Protein AF-A0A1Y1W4Q5-F1 (afdb_monomer_lite)

Radius of gyration: 22.11 Å; chains: 1; bounding box: 51×49×63 Å

Secondary structure (DSSP, 8-state):
---EEEEETTEEEEES---B-TTT-HHHHHHHHHTT--EEE----EEEEETTEEEEEEEEEEETTEEEEEES-GGGHHHHHHHHHHHHHHHH-GGGGSTTSGGGSSBHHHHHHHTT--HHHIIIIIHHHHHHHHTSBHHHHHHSBHHHHHHHHHHHTSS---EEETTHHHHHHHHHHTT-S---TT--EEEEEEETTEEEEEETTEEEEES-----S-HHHHHHHTTTSHHHHHHTT-------------STTS-SSGGG--SEEEEE-TT-SBEEEEE-HHHHTT-TT--EETTTTEE-

Sequence (300 aa):
MDAGSLTVGSVRVDVPFRVFNPDYYPYLYAMYQHLGIGFAAADYSLAFTRNGSALWSYTNLGVRDFQVPIPDSLGSSAEWAQLLYLCARTLKQPEMLYAGSDLDKIGIGAYLEREGYSQRFVELEFVPFLASLFTCSLSAAAAYPANTVLHFTARAVFGARLRKAQHGVQEVCERLTQTVSHVRCNACVESVLAKGDRVEVHVDGKAEEFDCAVIATPADTAARLLGGSGVGEALRAVQYEDAVVVTHGDDSVMPRERASWRGVNIGTVQGQAQAMASHWINYVERTRSIRWCPWTSRWC

Organism: NCBI:txid61395

Foldseek 3Di:
DDWDWDCAPNDIAIVVHDKDFCQVCVVVVVLCVVLVFDKDFWWPWEFFAEQQATPWTWGFDDDPLFTDTHTPDPNCVQLVVVLVVLLVVLVVCVVCLDPPHCLQVAFLLVVCVVVPHDPCSLQRPQLLVQLAVVVHFSVVSRRHRNSVVSVCSNRPPHRGSMIAGPRHCVSVVVSVCPPPPDDDPPKDFQAWDDDPQWIWTQIPNDTDIDNDDDDPDQLQVVLRRHDPDPSSVVSVVDDDDDHDGDDDPDCPPHRPPPVRDGQWYWYDYPPDRGIDIDGPVCRRVVVPQFDCDPVPNGTD

pLDDT: mean 84.66, std 13.25, range [31.8, 97.5]

InterPro domains:
  IPR002937 Amine oxidase [PF01593] (87-254)
  IPR036188 FAD/NAD(P)-binding domain superfamily [G3DSA:3.50.50.60] (160-227)
  IPR036188 FAD/NAD(P)-binding domain superfamily [SSF51905] (4-257)
  IPR050464 Zeta Carotene Desaturase and Related Oxidoreductases [PTHR42923] (6-267)

Structure (mmCIF, N/CA/C/O backbone):
data_AF-A0A1Y1W4Q5-F1
#
_entry.id   AF-A0A1Y1W4Q5-F1
#
loop_
_atom_site.group_PDB
_atom_site.id
_atom_site.type_symbol
_atom_site.label_atom_id
_atom_site.label_alt_id
_atom_site.la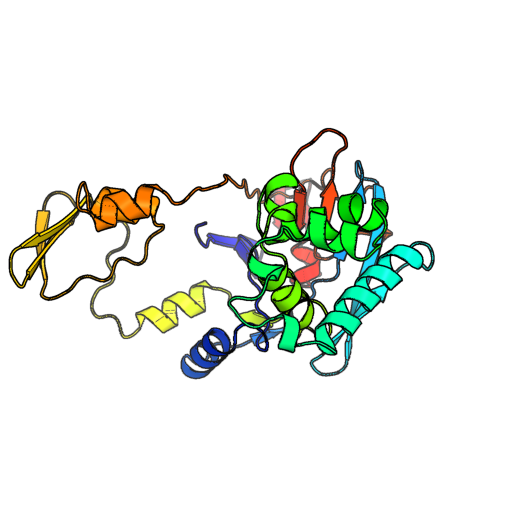bel_comp_id
_atom_site.label_asym_id
_atom_site.label_entity_id
_atom_site.label_seq_id
_atom_site.pdbx_PDB_ins_code
_atom_site.Cartn_x
_atom_site.Cartn_y
_atom_site.Cartn_z
_atom_site.occupancy
_atom_site.B_iso_or_equiv
_atom_site.auth_seq_id
_atom_site.auth_comp_id
_atom_site.auth_asym_id
_atom_site.auth_atom_id
_atom_site.pdbx_PDB_model_num
ATOM 1 N N . MET A 1 1 ? -4.036 7.580 5.376 1.00 49.78 1 MET A N 1
ATOM 2 C CA . MET A 1 1 ? -4.379 8.197 4.079 1.00 49.78 1 MET A CA 1
ATOM 3 C C . MET A 1 1 ? -5.870 8.044 3.880 1.00 49.78 1 MET A C 1
ATOM 5 O O . MET A 1 1 ? -6.333 6.913 3.736 1.00 49.78 1 MET A O 1
ATOM 9 N N . ASP A 1 2 ? -6.598 9.151 3.931 1.00 56.19 2 ASP A N 1
ATOM 10 C CA . ASP A 1 2 ? -8.055 9.131 3.846 1.00 56.19 2 ASP A CA 1
ATOM 11 C C . ASP A 1 2 ? -8.498 8.708 2.446 1.00 56.19 2 ASP A C 1
ATOM 13 O O . ASP A 1 2 ? -7.886 9.072 1.440 1.00 56.19 2 ASP A O 1
ATOM 17 N N . ALA A 1 3 ? -9.528 7.866 2.378 1.00 62.59 3 ALA A N 1
ATOM 18 C CA . ALA A 1 3 ? -10.120 7.466 1.112 1.00 62.59 3 ALA A CA 1
ATOM 19 C C . ALA A 1 3 ? -11.028 8.599 0.624 1.00 62.59 3 ALA A C 1
ATOM 21 O O . ALA A 1 3 ? -12.109 8.819 1.168 1.00 62.59 3 ALA A O 1
ATOM 22 N N . GLY A 1 4 ? -10.569 9.334 -0.385 1.00 71.75 4 GLY A N 1
ATOM 23 C CA . GLY A 1 4 ? -11.378 10.301 -1.109 1.00 71.75 4 GLY A CA 1
ATOM 24 C C . GLY A 1 4 ? -11.961 9.692 -2.378 1.00 71.75 4 GLY A C 1
ATOM 25 O O . GLY A 1 4 ? -11.554 8.627 -2.841 1.00 71.75 4 GLY A O 1
ATOM 26 N N . SER A 1 5 ? -12.895 10.409 -2.990 1.00 78.56 5 SER A N 1
ATOM 27 C CA . SER A 1 5 ? -13.322 10.121 -4.354 1.00 78.56 5 SER A CA 1
ATOM 28 C C . SER A 1 5 ? -13.605 11.419 -5.086 1.00 78.56 5 SER A C 1
ATOM 30 O O . SER A 1 5 ? -14.172 12.341 -4.499 1.00 78.56 5 SER A O 1
ATOM 32 N N . LEU A 1 6 ? -13.270 11.470 -6.366 1.00 77.88 6 LEU A N 1
ATOM 33 C CA . LEU A 1 6 ? -13.575 12.589 -7.245 1.00 77.88 6 LEU A CA 1
ATOM 34 C C . LEU A 1 6 ? -14.584 12.148 -8.298 1.00 77.88 6 LEU A C 1
ATOM 36 O O . LEU A 1 6 ? -14.550 11.014 -8.769 1.00 77.88 6 LEU A O 1
ATOM 40 N N . THR A 1 7 ? -15.475 13.056 -8.681 1.00 77.19 7 THR A N 1
ATOM 41 C CA . THR A 1 7 ? -16.365 12.847 -9.828 1.00 77.19 7 THR A CA 1
ATOM 42 C C . THR A 1 7 ? -15.814 13.632 -11.009 1.00 77.19 7 THR A C 1
ATOM 44 O O . THR A 1 7 ? -15.709 14.856 -10.943 1.00 77.19 7 THR A O 1
ATOM 47 N N . VAL A 1 8 ? -15.441 12.931 -12.079 1.00 69.19 8 VAL A N 1
ATOM 48 C CA . VAL A 1 8 ? -14.948 13.515 -13.329 1.00 69.19 8 VAL A CA 1
ATOM 49 C C . VAL A 1 8 ? -15.916 13.133 -14.447 1.00 69.19 8 VAL A C 1
ATOM 51 O O . VAL A 1 8 ? -16.004 11.973 -14.851 1.00 69.19 8 VAL A O 1
ATOM 54 N N . GLY A 1 9 ? -16.692 14.110 -14.923 1.00 73.25 9 GLY A N 1
ATOM 55 C CA . GLY A 1 9 ? -17.821 13.848 -15.817 1.00 73.25 9 GLY A CA 1
ATOM 56 C C . GLY A 1 9 ? -18.878 12.987 -15.119 1.00 73.25 9 GLY A C 1
ATOM 57 O O . GLY A 1 9 ? -19.369 13.350 -14.054 1.00 73.25 9 GLY A O 1
ATOM 58 N N . SER A 1 10 ? -19.210 11.834 -15.702 1.00 70.88 10 SER A N 1
ATOM 59 C CA . SER A 1 10 ? -20.121 10.842 -15.111 1.00 70.88 10 SER A CA 1
ATOM 60 C C . SER A 1 10 ? -19.406 9.721 -14.347 1.00 70.88 10 SER A C 1
ATOM 62 O O . SER A 1 10 ? -20.055 8.762 -13.935 1.00 70.88 10 SER A O 1
ATOM 64 N N . VAL A 1 11 ? -18.076 9.784 -14.216 1.00 71.31 11 VAL A N 1
ATOM 65 C CA . VAL A 1 11 ? -17.270 8.711 -13.623 1.00 71.31 11 VAL A CA 1
ATOM 66 C C . VAL A 1 11 ? -16.765 9.138 -12.260 1.00 71.31 11 VAL A C 1
ATOM 68 O O . VAL A 1 11 ? -16.166 10.201 -12.102 1.00 71.31 11 VAL A O 1
ATOM 71 N N . ARG A 1 12 ? -16.996 8.281 -11.270 1.00 77.50 12 ARG A N 1
ATOM 72 C CA . ARG A 1 12 ? -16.441 8.434 -9.934 1.00 77.50 12 ARG A CA 1
ATOM 73 C C . ARG A 1 12 ? -15.148 7.641 -9.824 1.00 77.50 12 ARG A C 1
ATOM 75 O O . ARG A 1 12 ? -15.110 6.477 -10.206 1.00 77.50 12 ARG A O 1
ATOM 82 N N . VAL A 1 13 ? -14.110 8.277 -9.301 1.00 79.19 13 VAL A N 1
ATOM 83 C CA . VAL A 1 13 ? -12.767 7.712 -9.178 1.00 79.19 13 VAL A CA 1
ATOM 84 C C . VAL A 1 13 ? -12.318 7.818 -7.729 1.00 79.19 13 VAL A C 1
ATOM 86 O O . VAL A 1 13 ? -12.385 8.899 -7.145 1.00 79.19 13 VAL A O 1
ATOM 89 N N . ASP A 1 14 ? -11.842 6.714 -7.160 1.00 85.19 14 ASP A N 1
ATOM 90 C CA . ASP A 1 14 ? -11.215 6.715 -5.838 1.00 85.19 14 ASP A CA 1
ATOM 91 C C . ASP A 1 14 ? -9.858 7.427 -5.886 1.00 85.19 14 ASP A C 1
ATOM 93 O O . ASP A 1 14 ? -9.062 7.219 -6.805 1.00 85.19 14 ASP A O 1
ATOM 97 N N . VAL A 1 15 ? -9.587 8.260 -4.882 1.00 82.62 15 VAL A N 1
ATOM 98 C CA . VAL A 1 15 ? -8.321 8.983 -4.737 1.00 82.62 15 VAL A CA 1
ATOM 99 C C . VAL A 1 15 ? -7.740 8.721 -3.341 1.00 82.62 15 VAL A C 1
ATOM 101 O O . VAL A 1 15 ? -8.356 9.106 -2.346 1.00 82.62 15 VAL A O 1
ATOM 104 N N . PRO A 1 16 ? -6.562 8.077 -3.248 1.00 80.94 16 PRO A N 1
ATOM 105 C CA . PRO A 1 16 ? -5.836 7.454 -4.358 1.00 80.94 16 PRO A CA 1
ATOM 106 C C . PRO A 1 16 ? -6.632 6.290 -4.965 1.00 80.94 16 PRO A C 1
ATOM 108 O O . PRO A 1 16 ? -7.488 5.695 -4.307 1.00 80.94 16 PRO A O 1
ATOM 111 N N . PHE A 1 17 ? -6.294 5.934 -6.202 1.00 81.25 17 PHE A N 1
ATOM 112 C CA . PHE A 1 17 ? -6.851 4.755 -6.850 1.00 81.25 17 PHE A CA 1
ATOM 113 C C . PHE A 1 17 ? -6.555 3.490 -6.029 1.00 81.25 17 PHE A C 1
ATOM 115 O O . PHE A 1 17 ? -5.449 3.327 -5.508 1.00 81.25 17 PHE A O 1
ATOM 122 N N . ARG A 1 18 ? -7.543 2.596 -5.894 1.00 86.06 18 ARG A N 1
ATOM 123 C CA . ARG A 1 18 ? -7.438 1.387 -5.065 1.00 86.06 18 ARG A CA 1
ATOM 124 C C . ARG A 1 18 ? -7.607 0.128 -5.903 1.00 86.06 18 ARG A C 1
ATOM 126 O O . ARG A 1 18 ? -8.638 -0.083 -6.539 1.00 86.06 18 ARG A O 1
ATOM 133 N N . VAL A 1 19 ? -6.606 -0.741 -5.831 1.00 87.62 19 VAL A N 1
ATOM 134 C CA . VAL A 1 19 ? -6.652 -2.101 -6.373 1.00 87.62 19 VAL A CA 1
ATOM 135 C C . VAL A 1 19 ? -6.215 -3.099 -5.326 1.00 87.62 19 VAL A C 1
ATOM 137 O O . VAL A 1 19 ? -5.513 -2.763 -4.375 1.00 87.62 19 VAL A O 1
ATOM 140 N N . PHE A 1 20 ? -6.607 -4.346 -5.528 1.00 88.62 20 PHE A N 1
ATOM 141 C CA . PHE A 1 20 ? -6.160 -5.462 -4.721 1.00 88.62 20 PHE A CA 1
ATOM 142 C C . PHE A 1 20 ? -5.951 -6.697 -5.599 1.00 88.62 20 PHE A C 1
ATOM 144 O O . PHE A 1 20 ? -6.583 -6.853 -6.646 1.00 88.62 20 PHE A O 1
ATOM 151 N N . ASN A 1 21 ? -5.063 -7.588 -5.164 1.00 88.62 21 ASN A N 1
ATOM 152 C CA . ASN A 1 21 ? -4.926 -8.920 -5.738 1.00 88.62 21 ASN A CA 1
ATOM 153 C C . ASN A 1 21 ? -5.670 -9.930 -4.840 1.00 88.62 21 ASN A C 1
ATOM 155 O O . ASN A 1 21 ? -5.256 -10.092 -3.689 1.00 88.62 21 ASN A O 1
ATOM 159 N N . PRO A 1 22 ? -6.723 -10.617 -5.326 1.00 88.69 22 PRO A N 1
ATOM 160 C CA . PRO A 1 22 ? -7.435 -11.649 -4.569 1.00 88.69 22 PRO A CA 1
ATOM 161 C C . PRO A 1 22 ? -6.528 -12.748 -4.002 1.00 88.69 22 PRO A C 1
ATOM 163 O O . PRO A 1 22 ? -6.765 -13.214 -2.891 1.00 88.69 22 PRO A O 1
ATOM 166 N N . ASP A 1 23 ? -5.467 -13.116 -4.726 1.00 83.81 23 ASP A N 1
ATOM 167 C CA . ASP A 1 23 ? -4.547 -14.185 -4.318 1.00 83.81 23 ASP A CA 1
ATOM 168 C C . ASP A 1 23 ? -3.613 -13.746 -3.175 1.00 83.81 23 ASP A C 1
ATOM 170 O O . ASP A 1 23 ? -3.118 -14.574 -2.411 1.00 83.81 23 ASP A O 1
ATOM 174 N N . TYR A 1 24 ? -3.383 -12.435 -3.041 1.00 84.00 24 TYR A N 1
ATOM 175 C CA . TYR A 1 24 ? -2.577 -11.856 -1.963 1.00 84.00 24 TYR A CA 1
ATOM 176 C C . TYR A 1 24 ? -3.428 -11.402 -0.768 1.00 84.00 24 TYR A C 1
ATOM 178 O O . TYR A 1 24 ? -2.985 -11.501 0.374 1.00 84.00 24 TYR A O 1
ATOM 186 N N . TYR A 1 25 ? -4.668 -10.960 -1.010 1.00 89.25 25 TYR A N 1
ATOM 187 C CA . TYR A 1 25 ? -5.619 -10.518 0.015 1.00 89.25 25 TYR A CA 1
ATOM 188 C C . TYR A 1 25 ? -6.877 -11.408 0.058 1.00 89.25 25 TYR A C 1
ATOM 190 O O . TYR A 1 25 ? -7.985 -10.922 -0.201 1.00 89.25 25 TYR A O 1
ATOM 198 N N . PRO A 1 26 ? -6.753 -12.699 0.424 1.00 90.88 26 PRO A N 1
ATOM 199 C CA . PRO A 1 26 ? -7.870 -13.642 0.370 1.00 90.88 26 PRO A CA 1
ATOM 200 C C . PRO A 1 26 ? -9.013 -13.260 1.320 1.00 90.88 26 PRO A C 1
ATOM 202 O O . PRO A 1 26 ? -10.179 -13.404 0.965 1.00 90.88 26 PRO A O 1
ATOM 205 N N . TYR A 1 27 ? -8.702 -12.713 2.500 1.00 95.12 27 TYR A N 1
ATOM 206 C CA . TYR A 1 27 ? -9.720 -12.286 3.467 1.00 95.12 27 TYR A CA 1
ATOM 207 C C . TYR A 1 27 ? -10.473 -11.031 3.021 1.00 95.12 27 TYR A C 1
ATOM 209 O O . TYR A 1 27 ? -11.686 -10.956 3.198 1.00 95.12 27 TYR A O 1
ATOM 217 N N . LEU A 1 28 ? -9.783 -10.072 2.391 1.00 94.31 28 LEU A N 1
ATOM 218 C CA . LEU A 1 28 ? -10.432 -8.902 1.793 1.00 94.31 28 LEU A CA 1
ATOM 219 C C . LEU A 1 28 ? -11.375 -9.337 0.669 1.00 94.31 28 LEU A C 1
ATOM 221 O O . LEU A 1 28 ? -12.515 -8.886 0.605 1.00 94.31 28 LEU A O 1
ATOM 225 N N . TYR A 1 29 ? -10.907 -10.247 -0.189 1.00 93.94 29 TYR A N 1
ATOM 226 C CA . TYR A 1 29 ? -11.704 -10.785 -1.283 1.00 93.94 29 TYR A CA 1
ATOM 227 C C . TYR A 1 29 ? -12.947 -11.525 -0.773 1.00 93.94 29 TYR A C 1
ATOM 229 O O . TYR A 1 29 ? -14.052 -11.229 -1.223 1.00 93.94 29 TYR A O 1
ATOM 237 N N . ALA A 1 30 ? -12.792 -12.409 0.217 1.00 96.31 30 ALA A N 1
ATOM 238 C CA . ALA A 1 30 ? -13.905 -13.124 0.837 1.00 96.31 30 ALA A CA 1
ATOM 239 C C . ALA A 1 30 ? -14.910 -12.170 1.506 1.00 96.31 30 ALA A C 1
ATOM 241 O O . ALA A 1 30 ? -16.118 -12.331 1.336 1.00 96.31 30 ALA A O 1
ATOM 242 N N . MET A 1 31 ? -14.428 -11.141 2.213 1.00 96.00 31 MET A N 1
ATOM 243 C CA . MET A 1 31 ? -15.282 -10.105 2.801 1.00 96.00 31 MET A CA 1
ATOM 244 C C . MET A 1 31 ? -16.075 -9.363 1.719 1.00 96.00 31 MET A C 1
ATOM 246 O O . MET A 1 31 ? -17.285 -9.202 1.841 1.00 96.00 31 MET A O 1
ATOM 250 N N . TYR A 1 32 ? -15.427 -8.954 0.629 1.00 96.25 32 TYR A N 1
ATOM 251 C CA . TYR A 1 32 ? -16.104 -8.286 -0.481 1.00 96.25 32 TYR A CA 1
ATOM 252 C C . TYR A 1 32 ? -17.143 -9.187 -1.163 1.00 96.25 32 TYR A C 1
ATOM 254 O O . TYR A 1 32 ? -18.233 -8.714 -1.482 1.00 96.25 32 TYR A O 1
ATOM 262 N N . GLN A 1 33 ? -16.854 -10.482 -1.331 1.00 96.38 33 GLN A N 1
ATOM 263 C CA . GLN A 1 33 ? -17.828 -11.452 -1.837 1.00 96.38 33 GLN A CA 1
ATOM 264 C C . GLN A 1 33 ? -19.034 -11.590 -0.901 1.00 96.38 33 GLN A C 1
ATOM 266 O O . GLN A 1 33 ? -20.169 -11.577 -1.370 1.00 96.38 33 GLN A O 1
ATOM 271 N N . HIS A 1 34 ? -18.799 -11.671 0.412 1.00 96.06 34 HIS A N 1
ATOM 272 C CA . HIS A 1 34 ? -19.862 -11.756 1.415 1.00 96.06 34 HIS A CA 1
ATOM 273 C C . HIS A 1 34 ? -20.773 -10.519 1.405 1.00 96.06 34 HIS A C 1
ATOM 275 O O . HIS A 1 34 ? -21.991 -10.646 1.495 1.00 96.06 34 HIS A O 1
ATOM 281 N N . LEU A 1 35 ? -20.193 -9.330 1.226 1.00 95.50 35 LEU A N 1
ATOM 282 C CA . LEU A 1 35 ? -20.921 -8.061 1.131 1.00 95.50 35 LEU A CA 1
ATOM 283 C C . LEU A 1 35 ? -21.607 -7.842 -0.232 1.00 95.50 35 LEU A C 1
ATOM 285 O O . LEU A 1 35 ? -22.337 -6.861 -0.403 1.00 95.50 35 LEU A O 1
ATOM 289 N N . GLY A 1 36 ? -21.376 -8.724 -1.211 1.00 95.88 36 GLY A N 1
ATOM 290 C CA . GLY A 1 36 ? -21.909 -8.600 -2.567 1.00 95.88 36 GLY A CA 1
ATOM 291 C C . GLY A 1 36 ? -21.315 -7.428 -3.356 1.00 95.88 36 GLY A C 1
ATOM 292 O O . GLY A 1 36 ? -22.025 -6.812 -4.151 1.00 95.88 36 GLY A O 1
ATOM 293 N N . ILE A 1 37 ? -20.044 -7.094 -3.114 1.00 95.81 37 ILE A N 1
ATOM 294 C CA . ILE A 1 37 ? -19.309 -6.051 -3.841 1.00 95.81 37 ILE A CA 1
ATOM 295 C C . ILE A 1 37 ? -18.906 -6.580 -5.222 1.00 95.81 37 ILE A C 1
ATOM 297 O O . ILE A 1 37 ? -18.261 -7.623 -5.339 1.00 95.81 37 ILE A O 1
ATOM 301 N N . GLY A 1 38 ? -19.267 -5.845 -6.278 1.00 93.56 38 GLY A N 1
ATOM 302 C CA . GLY A 1 38 ? -18.849 -6.152 -7.648 1.00 93.56 38 GLY A CA 1
ATOM 303 C C . GLY A 1 38 ? -17.363 -5.861 -7.885 1.00 93.56 38 GLY A C 1
ATOM 304 O O . GLY A 1 38 ? -16.798 -4.937 -7.296 1.00 93.56 38 GLY A O 1
ATOM 305 N N . PHE A 1 39 ? -16.725 -6.614 -8.787 1.00 91.44 39 PHE A N 1
ATOM 306 C CA . PHE A 1 39 ? -15.309 -6.440 -9.132 1.00 91.44 39 PHE A CA 1
ATOM 307 C C . PHE A 1 39 ? -15.115 -6.078 -10.599 1.00 91.44 39 PHE A C 1
ATOM 309 O O . PHE A 1 39 ? -15.662 -6.730 -11.486 1.00 91.44 39 PHE A O 1
ATOM 316 N N . ALA A 1 40 ? -14.228 -5.120 -10.861 1.00 87.25 40 ALA A N 1
ATOM 317 C CA . ALA A 1 40 ? -13.722 -4.829 -12.197 1.00 87.25 40 ALA A CA 1
ATOM 318 C C . ALA A 1 40 ? -12.231 -5.181 -12.293 1.00 87.25 40 ALA A C 1
ATOM 320 O O . ALA A 1 40 ? -11.495 -5.074 -11.311 1.00 87.25 40 ALA A O 1
ATOM 321 N N . ALA A 1 41 ? -11.780 -5.617 -13.472 1.00 84.81 41 ALA A N 1
ATOM 322 C CA . ALA A 1 41 ? -10.350 -5.761 -13.741 1.00 84.81 41 ALA A CA 1
ATOM 323 C C . ALA A 1 41 ? -9.688 -4.374 -13.761 1.00 84.81 41 ALA A C 1
ATOM 325 O O . ALA A 1 41 ? -10.257 -3.430 -14.313 1.00 84.81 41 ALA A O 1
ATOM 326 N N . ALA A 1 42 ? -8.498 -4.257 -13.176 1.00 82.38 42 ALA A N 1
ATOM 327 C CA . ALA A 1 42 ? -7.724 -3.021 -13.174 1.00 82.38 42 ALA A CA 1
ATOM 328 C C . ALA A 1 42 ? -6.453 -3.189 -14.011 1.00 82.38 42 ALA A C 1
ATOM 330 O O . ALA A 1 42 ? -5.702 -4.139 -13.813 1.00 82.38 42 ALA A O 1
ATOM 331 N N . ASP A 1 43 ? -6.216 -2.283 -14.957 1.00 78.94 43 ASP A N 1
ATOM 332 C CA . ASP A 1 43 ? -5.047 -2.321 -15.836 1.00 78.94 43 ASP A CA 1
ATOM 333 C C . ASP A 1 43 ? -3.884 -1.535 -15.219 1.00 78.94 43 ASP A C 1
ATOM 335 O O . ASP A 1 43 ? -3.857 -0.306 -15.259 1.00 78.94 43 ASP A O 1
ATOM 339 N N . TYR A 1 44 ? -2.937 -2.262 -14.627 1.00 80.62 44 TYR A N 1
ATOM 340 C CA . TYR A 1 44 ? -1.745 -1.715 -13.968 1.00 80.62 44 TYR A CA 1
ATOM 341 C C . TYR A 1 44 ? -0.497 -1.842 -14.848 1.00 80.62 44 TYR A C 1
ATOM 343 O O . TYR A 1 44 ? 0.594 -2.156 -14.377 1.00 80.62 44 TYR A O 1
ATOM 351 N N . SER A 1 45 ? -0.661 -1.639 -16.157 1.00 86.94 45 SER A N 1
ATOM 352 C CA . SER A 1 45 ? 0.483 -1.457 -17.050 1.00 86.94 45 SER A CA 1
ATOM 353 C C . SER A 1 45 ? 1.408 -0.363 -16.497 1.00 86.94 45 SER A C 1
ATOM 355 O O . SER A 1 45 ? 0.924 0.653 -15.983 1.00 86.94 45 SER A O 1
ATOM 357 N N . LEU A 1 46 ? 2.723 -0.555 -16.609 1.00 88.44 46 LEU A N 1
ATOM 358 C CA . LEU A 1 46 ? 3.712 0.222 -15.861 1.00 88.44 46 LEU A CA 1
ATOM 359 C C . LEU A 1 46 ? 4.828 0.750 -16.762 1.00 88.44 46 LEU A C 1
ATOM 361 O O . LEU A 1 46 ? 5.302 0.052 -17.658 1.00 88.44 46 LEU A O 1
ATOM 365 N N . ALA A 1 47 ? 5.287 1.961 -16.466 1.00 89.75 47 ALA A N 1
ATOM 366 C CA . ALA A 1 47 ? 6.494 2.543 -17.031 1.00 89.75 47 ALA A CA 1
ATOM 367 C C . ALA A 1 47 ? 7.448 2.999 -15.924 1.00 89.75 47 ALA A C 1
ATOM 369 O O . ALA A 1 47 ? 7.017 3.618 -14.951 1.00 89.75 47 ALA A O 1
ATOM 370 N N . PHE A 1 48 ? 8.740 2.735 -16.105 1.00 88.62 48 PHE A N 1
ATOM 371 C CA . PHE A 1 48 ? 9.811 3.299 -15.291 1.00 88.62 48 PHE A CA 1
ATOM 372 C C . PHE A 1 48 ? 10.490 4.434 -16.037 1.00 88.62 48 PHE A C 1
ATOM 374 O O . PHE A 1 48 ? 10.813 4.321 -17.220 1.00 88.62 48 PHE A O 1
ATOM 381 N N . THR A 1 49 ? 10.749 5.524 -15.327 1.00 88.69 49 THR A N 1
ATOM 382 C CA . THR A 1 49 ? 11.430 6.703 -15.848 1.00 88.69 49 THR A CA 1
ATOM 383 C C . THR A 1 49 ? 12.565 7.139 -14.936 1.00 88.69 49 THR A C 1
ATOM 385 O O . THR A 1 49 ? 12.539 6.954 -13.717 1.00 88.69 49 THR A O 1
ATOM 388 N N . ARG A 1 50 ? 13.568 7.773 -15.538 1.00 88.31 50 ARG A N 1
ATOM 389 C CA . ARG A 1 50 ? 14.654 8.446 -14.830 1.00 88.31 50 ARG A CA 1
ATOM 390 C C . ARG A 1 50 ? 14.842 9.829 -15.423 1.00 88.31 50 ARG A C 1
ATOM 392 O O . ARG A 1 50 ? 15.014 9.966 -16.632 1.00 88.31 50 ARG A O 1
ATOM 399 N N . ASN A 1 51 ? 14.796 10.857 -14.579 1.00 89.00 51 ASN A N 1
ATOM 400 C CA . ASN A 1 51 ? 14.853 12.262 -14.998 1.00 89.00 51 ASN A CA 1
ATOM 401 C C . ASN A 1 51 ? 13.817 12.601 -16.097 1.00 89.00 51 ASN A C 1
ATOM 403 O O . ASN A 1 51 ? 14.083 13.399 -16.997 1.00 89.00 51 ASN A O 1
ATOM 407 N N . GLY A 1 52 ? 12.644 11.958 -16.038 1.00 86.62 52 GLY A N 1
ATOM 408 C CA . GLY A 1 52 ? 11.537 12.133 -16.981 1.00 86.62 52 GLY A CA 1
ATOM 409 C C . GLY A 1 52 ? 11.624 11.313 -18.273 1.00 86.62 52 GLY A C 1
ATOM 410 O O . GLY A 1 52 ? 10.634 11.258 -18.993 1.00 86.62 52 GLY A O 1
ATOM 411 N N . SER A 1 53 ? 12.745 10.654 -18.572 1.00 88.38 53 SER A N 1
ATOM 412 C CA . SER A 1 53 ? 12.862 9.780 -19.750 1.00 88.38 53 SER A CA 1
ATOM 413 C C . SER A 1 53 ? 12.555 8.329 -19.395 1.00 88.38 53 SER A C 1
ATOM 415 O O . SER A 1 53 ? 13.010 7.830 -18.362 1.00 88.38 53 SER A O 1
ATOM 417 N N . ALA A 1 54 ? 11.791 7.649 -20.247 1.00 87.12 54 ALA A N 1
ATOM 418 C CA . ALA A 1 54 ? 11.446 6.242 -20.085 1.00 87.12 54 ALA A CA 1
ATOM 419 C C . ALA A 1 54 ? 12.695 5.348 -20.134 1.00 87.12 54 ALA A C 1
ATOM 421 O O . ALA A 1 54 ? 13.449 5.359 -21.105 1.00 87.12 54 ALA A O 1
ATOM 422 N N . LEU A 1 55 ? 12.897 4.555 -19.080 1.00 85.44 55 LEU A N 1
ATOM 423 C CA . LEU A 1 55 ? 13.872 3.466 -19.056 1.00 85.44 55 LEU A CA 1
ATOM 424 C C . LEU A 1 55 ? 13.293 2.243 -19.768 1.00 85.44 55 LEU A C 1
ATOM 426 O O . LEU A 1 55 ? 13.928 1.678 -20.654 1.00 85.44 55 LEU A O 1
ATOM 430 N N . TRP A 1 56 ? 12.072 1.866 -19.392 1.00 84.38 56 TRP A N 1
ATOM 431 C CA . TRP A 1 56 ? 11.285 0.813 -20.024 1.00 84.38 56 TRP A CA 1
ATOM 432 C C . TRP A 1 56 ? 9.837 0.865 -19.559 1.00 84.38 56 TRP A C 1
ATOM 434 O O . TRP A 1 56 ? 9.490 1.529 -18.581 1.00 84.38 56 TRP A O 1
ATOM 444 N N . SER A 1 57 ? 8.986 0.137 -20.268 1.00 86.69 57 SER A N 1
ATOM 445 C CA . SER A 1 57 ? 7.584 -0.035 -19.923 1.00 86.69 57 SER A CA 1
ATOM 446 C C . SER A 1 57 ? 7.093 -1.415 -20.347 1.00 86.69 57 SER A C 1
ATOM 448 O O . SER A 1 57 ? 7.702 -2.075 -21.198 1.00 86.69 57 SER A O 1
ATOM 450 N N . TYR A 1 58 ? 5.992 -1.846 -19.741 1.00 84.75 58 TYR A N 1
ATOM 451 C CA . TYR A 1 58 ? 5.201 -2.963 -20.233 1.00 84.75 58 TYR A CA 1
ATOM 452 C C . TYR A 1 58 ? 3.723 -2.635 -20.257 1.00 84.75 58 TYR A C 1
ATOM 454 O O . TYR A 1 58 ? 3.208 -1.837 -19.467 1.00 84.75 58 TYR A O 1
ATOM 462 N N . THR A 1 59 ? 3.036 -3.353 -21.132 1.00 85.38 59 THR A N 1
ATOM 463 C CA . THR A 1 59 ? 1.587 -3.397 -21.200 1.00 85.38 59 THR A CA 1
ATOM 464 C C . THR A 1 59 ? 1.101 -4.746 -20.685 1.00 85.38 59 THR A C 1
ATOM 466 O O . THR A 1 59 ? 1.579 -5.794 -21.113 1.00 85.38 59 THR A O 1
ATOM 469 N N . ASN A 1 60 ? 0.138 -4.743 -19.768 1.00 82.50 60 ASN A N 1
ATOM 470 C CA . ASN A 1 60 ? -0.494 -5.965 -19.293 1.00 82.50 60 ASN A CA 1
ATOM 471 C C . ASN A 1 60 ? -1.505 -6.473 -20.322 1.00 82.50 60 ASN A C 1
ATOM 473 O O . ASN A 1 60 ? -2.559 -5.877 -20.540 1.00 82.50 60 ASN A O 1
ATOM 477 N N . LEU A 1 61 ? -1.209 -7.621 -20.928 1.00 79.62 61 LEU A N 1
ATOM 478 C CA . LEU A 1 61 ? -2.165 -8.335 -21.759 1.00 79.62 61 LEU A CA 1
ATOM 479 C C . LEU A 1 61 ? -3.058 -9.208 -20.872 1.00 79.62 61 LEU A C 1
ATOM 481 O O . LEU A 1 61 ? -2.582 -10.100 -20.169 1.00 79.62 61 LEU A O 1
ATOM 485 N N . GLY A 1 62 ? -4.366 -8.960 -2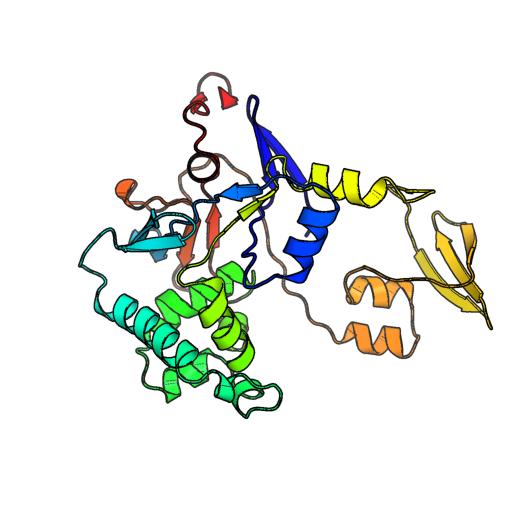0.922 1.00 75.00 62 GLY A N 1
ATOM 486 C CA . GLY A 1 62 ? -5.354 -9.804 -20.256 1.00 75.00 62 GLY A CA 1
ATOM 487 C C . GLY A 1 62 ? -5.519 -11.136 -20.986 1.00 75.00 62 GLY A C 1
ATOM 488 O O . GLY A 1 62 ? -5.993 -11.166 -22.121 1.00 75.00 62 GLY A O 1
ATOM 489 N N . VAL A 1 63 ? -5.166 -12.239 -20.327 1.00 73.44 63 VAL A N 1
ATOM 490 C CA . VAL A 1 63 ? -5.377 -13.606 -20.818 1.00 73.44 63 VAL A CA 1
ATOM 491 C C . VAL A 1 63 ? -6.257 -14.347 -19.814 1.00 73.44 63 VAL A C 1
ATOM 493 O O . VAL A 1 63 ? -5.794 -14.785 -18.760 1.00 73.44 63 VAL A O 1
ATOM 496 N N . ARG A 1 64 ? -7.548 -14.501 -20.144 1.00 76.75 64 ARG A N 1
ATOM 497 C CA . ARG A 1 64 ? -8.588 -14.961 -19.202 1.00 76.75 64 ARG A CA 1
ATOM 498 C C . ARG A 1 64 ? -8.619 -14.048 -17.965 1.00 76.75 64 ARG A C 1
ATOM 500 O O . ARG A 1 64 ? -8.846 -12.855 -18.119 1.00 76.75 64 ARG A O 1
ATOM 507 N N . ASP A 1 65 ? -8.368 -14.591 -16.775 1.00 70.62 65 ASP A N 1
ATOM 508 C CA . ASP A 1 65 ? -8.282 -13.830 -15.523 1.00 70.62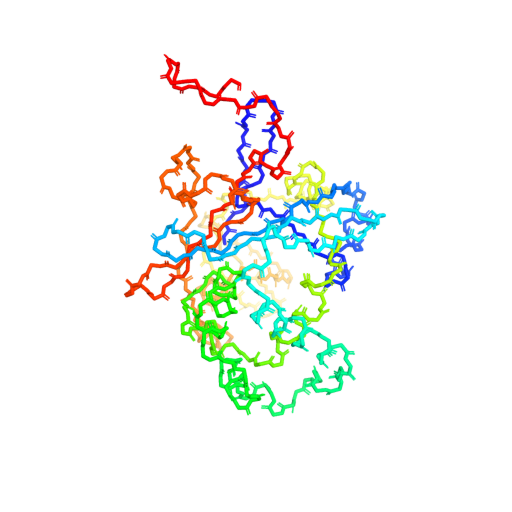 65 ASP A CA 1
ATOM 509 C C . ASP A 1 65 ? -6.864 -13.347 -15.186 1.00 70.62 65 ASP A C 1
ATOM 511 O O . ASP A 1 65 ? -6.693 -12.651 -14.191 1.00 70.62 65 ASP A O 1
ATOM 515 N N . PHE A 1 66 ? -5.844 -13.719 -15.967 1.00 71.12 66 PHE A N 1
ATOM 516 C CA . PHE A 1 66 ? -4.451 -13.360 -15.700 1.00 71.12 66 PHE A CA 1
ATOM 517 C C . PHE A 1 66 ? -4.030 -12.100 -16.454 1.00 71.12 66 PHE A C 1
ATOM 519 O O . PHE A 1 66 ? -4.449 -11.873 -17.591 1.00 71.12 66 PHE A O 1
ATOM 526 N N . GLN A 1 67 ? -3.139 -11.321 -15.841 1.00 74.62 67 GLN A N 1
ATOM 527 C CA . GLN A 1 67 ? -2.406 -10.250 -16.509 1.00 74.62 67 GLN A CA 1
ATOM 528 C C . GLN A 1 67 ? -0.985 -10.717 -16.805 1.00 74.62 67 GLN A C 1
ATOM 530 O O . GLN A 1 67 ? -0.256 -11.139 -15.905 1.00 74.62 67 GLN A O 1
ATOM 535 N N . VAL A 1 68 ? -0.617 -10.676 -18.084 1.00 77.75 68 VAL A N 1
ATOM 536 C CA . VAL A 1 68 ? 0.724 -11.024 -18.551 1.00 77.75 68 VAL A CA 1
ATOM 537 C C . VAL A 1 68 ? 1.447 -9.732 -18.930 1.00 77.75 68 VAL A C 1
ATOM 539 O O . VAL A 1 68 ? 0.992 -9.059 -19.859 1.00 77.75 68 VAL A O 1
ATOM 542 N N . PRO A 1 69 ? 2.550 -9.369 -18.254 1.00 80.00 69 PRO A N 1
ATOM 543 C CA . PRO A 1 69 ? 3.314 -8.183 -18.611 1.00 80.00 69 PRO A CA 1
ATOM 544 C C . PRO A 1 69 ? 4.040 -8.414 -19.940 1.00 80.00 69 PRO A C 1
ATOM 546 O O . PRO A 1 69 ? 4.853 -9.330 -20.063 1.00 80.00 69 PRO A O 1
ATOM 549 N N . ILE A 1 70 ? 3.738 -7.589 -20.942 1.00 82.62 70 ILE A N 1
ATOM 550 C CA . ILE A 1 70 ? 4.372 -7.605 -22.262 1.00 82.62 70 ILE A CA 1
ATOM 551 C C . ILE A 1 70 ? 5.264 -6.363 -22.382 1.00 82.62 70 ILE A C 1
ATOM 553 O O . ILE A 1 70 ? 4.728 -5.255 -22.469 1.00 82.62 70 ILE A O 1
ATOM 557 N N . PRO A 1 71 ? 6.602 -6.509 -22.376 1.00 82.00 71 PRO A N 1
ATOM 558 C CA . PRO A 1 71 ? 7.515 -5.385 -22.557 1.00 82.00 71 PRO A CA 1
ATOM 559 C C . PRO A 1 71 ? 7.272 -4.669 -23.890 1.00 82.00 71 PRO A C 1
ATOM 561 O O . PRO A 1 71 ? 7.113 -5.311 -24.928 1.00 82.00 71 PRO A O 1
ATOM 564 N N . ASP A 1 72 ? 7.267 -3.337 -23.871 1.00 77.75 72 ASP A N 1
ATOM 565 C CA . ASP A 1 72 ? 6.971 -2.528 -25.063 1.00 77.75 72 ASP A CA 1
ATOM 566 C C . ASP A 1 72 ? 8.192 -2.310 -25.972 1.00 77.75 72 ASP A C 1
ATOM 568 O O . ASP A 1 72 ? 8.058 -1.892 -27.123 1.00 77.75 72 ASP A O 1
ATOM 572 N N . SER A 1 73 ? 9.397 -2.593 -25.471 1.00 66.75 73 SER A N 1
ATOM 573 C CA . SER A 1 73 ? 10.641 -2.573 -26.240 1.00 66.75 73 SER A CA 1
ATOM 574 C C . SER A 1 73 ? 11.563 -3.721 -25.816 1.00 66.75 73 SER A C 1
ATOM 576 O O . SER A 1 73 ? 11.585 -4.131 -24.658 1.00 66.75 73 SER A O 1
ATOM 578 N N . LEU A 1 74 ? 12.371 -4.229 -26.754 1.00 52.78 74 LEU A N 1
ATOM 579 C CA . LEU A 1 74 ? 13.386 -5.264 -26.490 1.00 52.78 74 LEU A CA 1
ATOM 580 C C . LEU A 1 74 ? 14.622 -4.722 -25.734 1.00 52.78 74 LEU A C 1
ATOM 582 O O . LEU A 1 74 ? 15.487 -5.495 -25.326 1.00 52.78 74 LEU A O 1
ATOM 586 N N . GLY A 1 75 ? 14.719 -3.398 -25.549 1.00 51.38 75 GLY A N 1
ATOM 587 C CA . GLY A 1 75 ? 15.905 -2.695 -25.041 1.00 51.38 75 GLY A CA 1
ATOM 588 C C . GLY A 1 75 ? 16.167 -2.812 -23.534 1.00 51.38 75 GLY A C 1
ATOM 589 O O . GLY A 1 75 ? 17.128 -2.225 -23.054 1.00 51.38 75 GLY A O 1
ATOM 590 N N . SER A 1 76 ? 15.343 -3.559 -22.796 1.00 58.16 76 SER A N 1
ATOM 591 C CA . SER A 1 76 ? 15.404 -3.704 -21.328 1.00 58.16 76 SER A CA 1
ATOM 592 C C . SER A 1 76 ? 15.564 -5.160 -20.870 1.00 58.16 76 SER A C 1
ATOM 594 O O . SER A 1 76 ? 15.213 -5.532 -19.754 1.00 58.16 76 SER A O 1
ATOM 596 N N . SER A 1 77 ? 16.083 -6.017 -21.754 1.00 65.38 77 SER A N 1
ATOM 597 C CA . SER A 1 77 ? 16.091 -7.472 -21.561 1.00 65.38 77 SER A CA 1
ATOM 598 C C . SER A 1 77 ? 16.846 -7.956 -20.316 1.00 65.38 77 SER A C 1
ATOM 600 O O . SER A 1 77 ? 16.447 -8.968 -19.745 1.00 65.38 77 SER A O 1
ATOM 602 N N . ALA A 1 78 ? 17.899 -7.262 -19.869 1.00 77.94 78 ALA A N 1
ATOM 603 C CA . ALA A 1 78 ? 18.745 -7.729 -18.769 1.00 77.94 78 ALA A CA 1
ATOM 604 C C . ALA A 1 78 ? 18.104 -7.521 -17.388 1.00 77.94 78 ALA A C 1
ATOM 606 O O . ALA A 1 78 ? 18.147 -8.411 -16.539 1.00 77.94 78 ALA A O 1
ATOM 607 N N . GLU A 1 79 ? 17.499 -6.366 -17.140 1.00 77.81 79 GLU A N 1
ATOM 608 C CA . GLU A 1 79 ? 16.848 -6.070 -15.867 1.00 77.81 79 GLU A CA 1
ATOM 609 C C . GLU A 1 79 ? 15.468 -6.725 -15.767 1.00 77.81 79 GLU A C 1
ATOM 611 O O . GLU A 1 79 ? 15.133 -7.301 -14.731 1.00 77.81 79 GLU A O 1
ATOM 616 N N . TRP A 1 80 ? 14.733 -6.811 -16.881 1.00 77.00 80 TRP A N 1
ATOM 617 C CA . TRP A 1 80 ? 13.545 -7.664 -16.956 1.00 77.00 80 TRP A CA 1
ATOM 618 C C . TRP A 1 80 ? 13.851 -9.129 -16.668 1.00 77.00 80 TRP A C 1
ATOM 620 O O . TRP A 1 80 ? 13.095 -9.782 -15.949 1.00 77.00 80 TRP A O 1
ATOM 630 N N . ALA A 1 81 ? 14.953 -9.658 -17.207 1.00 83.75 81 ALA A N 1
ATOM 631 C CA . ALA A 1 81 ? 15.380 -11.019 -16.906 1.00 83.75 81 ALA A CA 1
ATOM 632 C C . ALA A 1 81 ? 15.715 -11.189 -15.419 1.00 83.75 81 ALA A C 1
ATOM 634 O O . ALA A 1 81 ? 15.388 -12.226 -14.848 1.00 83.75 81 ALA A O 1
ATOM 635 N N . GLN A 1 82 ? 16.304 -10.176 -14.775 1.00 87.94 82 GLN A N 1
ATOM 636 C CA . GLN A 1 82 ? 16.554 -10.184 -13.332 1.00 87.94 82 GLN A CA 1
ATOM 637 C C . GLN A 1 82 ? 15.255 -10.166 -12.521 1.00 87.94 82 GLN A C 1
ATOM 639 O O . GLN A 1 82 ? 15.122 -10.963 -11.595 1.00 87.94 82 GLN A O 1
ATOM 644 N N . LEU A 1 83 ? 14.267 -9.349 -12.895 1.00 83.19 83 LEU A N 1
ATOM 645 C CA . LEU A 1 83 ? 12.950 -9.360 -12.253 1.00 83.19 83 LEU A CA 1
ATOM 646 C C . LEU A 1 83 ? 12.269 -10.730 -12.401 1.00 83.19 83 LEU A C 1
ATOM 648 O O . LEU A 1 83 ? 11.806 -11.311 -11.421 1.00 83.19 83 LEU A O 1
ATOM 652 N N . LEU A 1 84 ? 12.261 -11.283 -13.618 1.00 82.44 84 LEU A N 1
ATOM 653 C CA . LEU A 1 84 ? 11.724 -12.616 -13.898 1.00 82.44 84 LEU A CA 1
ATOM 654 C C . LEU A 1 84 ? 12.454 -13.701 -13.098 1.00 82.44 84 LEU A C 1
ATOM 656 O O . LEU A 1 84 ? 11.812 -14.604 -12.560 1.00 82.44 84 LEU A O 1
ATOM 660 N N . TYR A 1 85 ? 13.780 -13.608 -12.994 1.00 87.38 85 TYR A N 1
ATOM 661 C CA . TYR A 1 85 ? 14.603 -14.526 -12.214 1.00 87.38 85 TYR A CA 1
ATOM 662 C C . TYR A 1 85 ? 14.285 -14.444 -10.718 1.00 87.38 85 TYR A C 1
ATOM 664 O O . TYR A 1 85 ? 14.071 -15.484 -10.093 1.00 87.38 85 TYR A O 1
ATOM 672 N N . LEU A 1 86 ? 14.164 -13.236 -10.160 1.00 87.38 86 LEU A N 1
ATOM 673 C CA . LEU A 1 86 ? 13.773 -13.010 -8.768 1.00 87.38 86 LEU A CA 1
ATOM 674 C C . LEU A 1 86 ? 12.421 -13.649 -8.457 1.00 87.38 86 LEU A C 1
ATOM 676 O O . LEU A 1 86 ? 12.274 -14.369 -7.466 1.00 87.38 86 LEU A O 1
ATOM 680 N N . CYS A 1 87 ? 11.448 -13.451 -9.340 1.00 81.44 87 CYS A N 1
ATOM 681 C CA . CYS A 1 87 ? 10.116 -14.015 -9.182 1.00 81.44 87 CYS A CA 1
ATOM 682 C C . CYS A 1 87 ? 10.124 -15.540 -9.314 1.00 81.44 87 CYS A C 1
ATOM 684 O O . CYS A 1 87 ? 9.581 -16.233 -8.454 1.00 81.44 87 CYS A O 1
ATOM 686 N N . ALA A 1 88 ? 10.790 -16.082 -10.337 1.00 82.75 88 ALA A N 1
ATOM 687 C CA . ALA A 1 88 ? 10.901 -17.524 -10.540 1.00 82.75 88 ALA A CA 1
ATOM 688 C C . ALA A 1 88 ? 11.622 -18.218 -9.377 1.00 82.75 88 ALA A C 1
ATOM 690 O O . ALA A 1 88 ? 11.210 -19.298 -8.953 1.00 82.75 88 ALA A O 1
ATOM 691 N N . ARG A 1 89 ? 12.682 -17.602 -8.844 1.00 83.69 89 ARG A N 1
ATOM 692 C CA . ARG A 1 89 ? 13.422 -18.111 -7.687 1.00 83.69 89 ARG A CA 1
ATOM 693 C C . ARG A 1 89 ? 12.540 -18.149 -6.448 1.00 83.69 89 ARG A C 1
ATOM 695 O O . ARG A 1 89 ? 12.466 -19.182 -5.793 1.00 83.69 89 ARG A O 1
ATOM 702 N N . THR A 1 90 ? 11.828 -17.061 -6.177 1.00 80.12 90 THR A N 1
ATOM 703 C CA . THR A 1 90 ? 10.956 -16.969 -5.003 1.00 80.12 90 THR A CA 1
ATOM 704 C C . THR A 1 90 ? 9.790 -17.961 -5.066 1.00 80.12 90 THR A C 1
ATOM 706 O O . THR A 1 90 ? 9.456 -18.582 -4.064 1.00 80.12 90 THR A O 1
ATOM 709 N N . LEU A 1 91 ? 9.212 -18.186 -6.252 1.00 78.62 91 LEU A N 1
ATOM 710 C CA . LEU A 1 91 ? 8.169 -19.202 -6.449 1.00 78.62 91 LEU A CA 1
ATOM 711 C C . LEU A 1 91 ? 8.679 -20.639 -6.256 1.00 78.62 91 LEU A C 1
ATOM 713 O O . LEU A 1 91 ? 7.907 -21.511 -5.865 1.00 78.62 91 LEU A O 1
ATOM 717 N N . LYS A 1 92 ? 9.960 -20.898 -6.544 1.00 78.38 92 LYS A N 1
ATOM 718 C CA . LYS A 1 92 ? 10.586 -22.221 -6.387 1.00 78.38 92 LYS A CA 1
ATOM 719 C C . LYS A 1 92 ? 11.064 -22.518 -4.968 1.00 78.38 92 LYS A C 1
ATOM 721 O O . LYS A 1 92 ? 11.289 -23.684 -4.672 1.00 78.38 92 LYS A O 1
ATOM 726 N N . GLN A 1 93 ? 11.254 -21.490 -4.144 1.00 73.38 93 GLN A N 1
ATOM 727 C CA . GLN A 1 93 ? 11.813 -21.600 -2.794 1.00 73.38 93 GLN A CA 1
ATOM 728 C C . GLN A 1 93 ? 10.897 -20.926 -1.755 1.00 73.38 93 GLN A C 1
ATOM 730 O O . GLN A 1 93 ? 11.331 -20.006 -1.052 1.00 73.38 93 GLN A O 1
ATOM 735 N N . PRO A 1 94 ? 9.611 -21.322 -1.661 1.00 69.31 94 PRO A N 1
ATOM 736 C CA . PRO A 1 94 ? 8.667 -20.713 -0.724 1.00 69.31 94 PRO A CA 1
ATOM 737 C C . PRO A 1 94 ? 9.079 -20.906 0.741 1.00 69.31 94 PRO A C 1
ATOM 739 O O . PRO A 1 94 ? 8.694 -20.110 1.591 1.00 69.31 94 PRO A O 1
ATOM 742 N N . GLU A 1 95 ? 9.881 -21.927 1.048 1.00 63.31 95 GLU A N 1
ATOM 743 C CA . GLU A 1 95 ? 10.400 -22.203 2.385 1.00 63.31 95 GLU A CA 1
ATOM 744 C C . GLU A 1 95 ? 11.354 -21.131 2.916 1.00 63.31 95 GLU A C 1
ATOM 746 O O . GLU A 1 95 ? 11.446 -20.934 4.127 1.00 63.31 95 GLU A O 1
ATOM 751 N N . MET A 1 96 ? 12.012 -20.377 2.030 1.00 64.38 96 MET A N 1
ATOM 752 C CA . MET A 1 96 ? 12.795 -19.212 2.446 1.00 64.38 96 MET A CA 1
ATOM 753 C C . MET A 1 96 ? 11.908 -18.083 2.990 1.00 64.38 96 MET A C 1
ATOM 755 O O . MET A 1 96 ? 12.428 -17.155 3.601 1.00 64.38 96 MET A O 1
ATOM 759 N N . LEU A 1 97 ? 10.587 -18.158 2.778 1.00 64.38 97 LEU A N 1
ATOM 760 C CA . LEU A 1 97 ? 9.630 -17.123 3.158 1.00 64.38 97 LEU A CA 1
ATOM 761 C C . LEU A 1 97 ? 8.909 -17.382 4.490 1.00 64.38 97 LEU A C 1
ATOM 763 O O . LEU A 1 97 ? 7.964 -16.670 4.841 1.00 64.38 97 LEU A O 1
ATOM 767 N N . TYR A 1 98 ? 9.296 -18.422 5.232 1.00 67.81 98 TYR A N 1
ATOM 768 C CA . TYR A 1 98 ? 8.731 -18.657 6.558 1.00 67.81 98 TYR A CA 1
ATOM 769 C C . TYR A 1 98 ? 9.189 -17.578 7.552 1.00 67.81 98 TYR A C 1
ATOM 771 O O . TYR A 1 98 ? 10.331 -17.115 7.517 1.00 67.81 98 TYR A O 1
ATOM 779 N N . ALA A 1 99 ? 8.279 -17.178 8.446 1.00 63.47 99 ALA A N 1
ATOM 780 C CA . ALA A 1 99 ? 8.568 -16.217 9.506 1.00 63.47 99 ALA A CA 1
ATOM 781 C C . ALA A 1 99 ? 9.662 -16.751 10.448 1.00 63.47 99 ALA A C 1
ATOM 783 O O . ALA A 1 99 ? 9.634 -17.919 10.837 1.00 63.47 99 ALA A O 1
ATOM 784 N N . GLY A 1 100 ? 10.605 -15.888 10.825 1.00 64.62 100 GLY A N 1
ATOM 785 C CA . GLY A 1 100 ? 11.770 -16.237 11.640 1.00 64.62 100 GLY A CA 1
ATOM 786 C C . GLY A 1 100 ? 12.996 -16.670 10.831 1.00 64.62 100 GLY A C 1
ATOM 787 O O . GLY A 1 100 ? 13.964 -17.154 11.419 1.00 64.62 100 GLY A O 1
ATOM 788 N N . SER A 1 101 ? 12.977 -16.509 9.505 1.00 77.06 101 SER A N 1
ATOM 789 C CA . SER A 1 101 ? 14.148 -16.765 8.663 1.00 77.06 101 SER A CA 1
ATOM 790 C C . SER A 1 101 ? 15.210 -15.674 8.847 1.00 77.06 101 SER A C 1
ATOM 792 O O . SER A 1 101 ? 14.924 -14.548 9.254 1.00 77.06 101 SER A O 1
ATOM 794 N N . ASP A 1 102 ? 16.463 -15.961 8.484 1.00 82.56 102 ASP A N 1
ATOM 795 C CA . ASP A 1 102 ? 17.509 -14.927 8.465 1.00 82.56 102 ASP A CA 1
ATOM 796 C C . ASP A 1 102 ? 17.216 -13.799 7.457 1.00 82.56 102 ASP A C 1
ATOM 798 O O . ASP A 1 102 ? 17.813 -12.725 7.543 1.00 82.56 102 ASP A O 1
ATOM 802 N N . LEU A 1 103 ? 16.259 -14.001 6.542 1.00 85.56 103 LEU A N 1
ATOM 803 C CA . LEU A 1 103 ? 15.788 -12.975 5.611 1.00 85.56 103 LEU A CA 1
ATOM 804 C C . LEU A 1 103 ? 14.926 -11.897 6.284 1.00 85.56 103 LEU A C 1
ATOM 806 O O . LEU A 1 103 ? 14.767 -10.824 5.707 1.00 85.56 103 LEU A O 1
ATOM 810 N N . ASP A 1 104 ? 14.413 -12.135 7.495 1.00 85.75 104 ASP A N 1
ATOM 811 C CA . ASP A 1 104 ? 13.722 -11.103 8.283 1.00 85.75 104 ASP A CA 1
ATOM 812 C C . ASP A 1 104 ? 14.697 -10.065 8.861 1.00 85.75 104 ASP A C 1
ATOM 814 O O . ASP A 1 104 ? 14.296 -8.963 9.229 1.00 85.75 104 ASP A O 1
ATOM 818 N N . LYS A 1 105 ? 15.990 -10.408 8.939 1.00 89.75 105 LYS A N 1
ATOM 819 C CA . LYS A 1 105 ? 17.032 -9.583 9.572 1.00 89.75 105 LYS A CA 1
ATOM 820 C C . LYS A 1 105 ? 17.813 -8.720 8.584 1.00 89.75 105 LYS A C 1
ATOM 822 O O . LYS A 1 105 ? 18.623 -7.901 9.012 1.00 89.75 105 LYS A O 1
ATOM 827 N N . ILE A 1 106 ? 17.623 -8.925 7.282 1.00 94.00 106 ILE A N 1
ATOM 828 C CA . ILE A 1 106 ? 18.332 -8.186 6.235 1.00 94.00 106 ILE A CA 1
ATOM 829 C C . ILE A 1 106 ? 17.348 -7.411 5.365 1.00 94.00 106 ILE A C 1
ATOM 831 O O . ILE A 1 106 ? 16.253 -7.887 5.060 1.00 94.00 106 ILE A O 1
ATOM 835 N N . GLY A 1 107 ? 17.768 -6.223 4.940 1.00 95.38 107 GLY A N 1
ATOM 836 C CA . GLY A 1 107 ? 17.029 -5.434 3.964 1.00 95.38 107 GLY A CA 1
ATOM 837 C C . GLY A 1 107 ? 17.063 -6.080 2.580 1.00 95.38 107 GLY A C 1
ATOM 838 O O . GLY A 1 107 ? 18.040 -6.738 2.206 1.00 95.38 107 GLY A O 1
ATOM 839 N N . ILE A 1 108 ? 16.008 -5.865 1.799 1.00 95.19 108 ILE A N 1
ATOM 840 C CA . ILE A 1 108 ? 15.905 -6.377 0.433 1.00 95.19 108 ILE A CA 1
ATOM 841 C C . ILE A 1 108 ? 17.041 -5.888 -0.476 1.00 95.19 108 ILE A C 1
ATOM 843 O O . ILE A 1 108 ? 17.512 -6.658 -1.309 1.00 95.19 108 ILE A O 1
ATOM 847 N N . GLY A 1 109 ? 17.537 -4.659 -0.293 1.00 95.44 109 GLY A N 1
ATOM 848 C CA . GLY A 1 109 ? 18.674 -4.142 -1.063 1.00 95.44 109 GLY A CA 1
ATOM 849 C C . GLY A 1 109 ? 19.936 -4.983 -0.848 1.00 95.44 109 GLY A C 1
ATOM 850 O O . GLY A 1 109 ? 20.490 -5.532 -1.798 1.00 95.44 109 GLY A O 1
ATOM 851 N N . ALA A 1 110 ? 20.309 -5.188 0.419 1.00 94.88 110 ALA A N 1
ATOM 852 C CA . ALA A 1 110 ? 21.466 -6.001 0.797 1.00 94.88 110 ALA A CA 1
ATOM 853 C C . ALA A 1 110 ? 21.313 -7.474 0.379 1.00 94.88 110 ALA A C 1
ATOM 855 O O . ALA A 1 110 ? 22.287 -8.116 -0.015 1.00 94.88 110 ALA A O 1
ATOM 856 N N . TYR A 1 111 ? 20.092 -8.018 0.440 1.00 94.50 111 TYR A N 1
ATOM 857 C CA . TYR A 1 111 ? 19.807 -9.352 -0.084 1.00 94.50 111 TYR A CA 1
ATOM 858 C C . TYR A 1 111 ? 20.118 -9.439 -1.582 1.00 94.50 111 TYR A C 1
ATOM 860 O O . TYR A 1 111 ? 20.854 -10.328 -1.998 1.00 94.50 111 TYR A O 1
ATOM 868 N N . LEU A 1 112 ? 19.600 -8.516 -2.394 1.00 94.44 112 LEU A N 1
ATOM 869 C CA . LEU A 1 112 ? 19.793 -8.554 -3.845 1.00 94.44 112 LEU A CA 1
ATOM 870 C C . LEU A 1 112 ? 21.268 -8.390 -4.235 1.00 94.44 112 LEU A C 1
ATOM 872 O O . LEU A 1 112 ? 21.754 -9.120 -5.097 1.00 94.44 112 LEU A O 1
ATOM 876 N N . GLU A 1 113 ? 22.004 -7.506 -3.565 1.00 93.56 113 GLU A N 1
ATOM 877 C CA . GLU A 1 113 ? 23.451 -7.374 -3.768 1.00 93.56 113 GLU A CA 1
ATOM 878 C C . GLU A 1 113 ? 24.189 -8.683 -3.457 1.00 93.56 113 GLU A C 1
ATOM 880 O O . GLU A 1 113 ? 24.991 -9.157 -4.265 1.00 93.56 113 GLU A O 1
ATOM 885 N N . ARG A 1 114 ? 23.869 -9.322 -2.322 1.00 93.44 114 ARG A N 1
ATOM 886 C CA . ARG A 1 114 ? 24.465 -10.604 -1.915 1.00 93.44 114 ARG A CA 1
ATOM 887 C C . ARG A 1 114 ? 24.179 -11.725 -2.913 1.00 93.44 114 ARG A C 1
ATOM 889 O O . ARG A 1 114 ? 25.033 -12.577 -3.138 1.00 93.44 114 ARG A O 1
ATOM 896 N N . GLU A 1 115 ? 22.986 -11.738 -3.499 1.00 91.88 115 GLU A N 1
ATOM 897 C CA . GLU A 1 115 ? 22.567 -12.748 -4.475 1.00 91.88 115 GLU A CA 1
ATOM 898 C C . GLU A 1 115 ? 23.035 -12.448 -5.913 1.00 91.88 115 GLU A C 1
ATOM 900 O O . GLU A 1 115 ? 22.677 -13.182 -6.837 1.00 91.88 115 GLU A O 1
ATOM 905 N N . GLY A 1 116 ? 23.844 -11.401 -6.114 1.00 92.94 116 GLY A N 1
ATOM 906 C CA . GLY A 1 116 ? 24.485 -11.092 -7.393 1.00 92.94 116 GLY A CA 1
ATOM 907 C C . GLY A 1 116 ? 23.604 -10.340 -8.391 1.00 92.94 116 GLY A C 1
ATOM 908 O O . GLY A 1 116 ? 23.899 -10.351 -9.588 1.00 92.94 116 GLY A O 1
ATOM 909 N N . TYR A 1 117 ? 22.530 -9.690 -7.933 1.00 94.19 117 TYR A N 1
ATOM 910 C CA . TYR A 1 117 ? 21.758 -8.789 -8.785 1.00 94.19 117 TYR A CA 1
ATOM 911 C C . TYR A 1 117 ? 22.564 -7.525 -9.085 1.00 94.19 117 TYR A C 1
ATOM 913 O O . TYR A 1 117 ? 23.301 -7.008 -8.247 1.00 94.19 117 TYR A O 1
ATOM 921 N N . SER A 1 118 ? 22.419 -7.009 -10.303 1.00 93.38 118 SER A N 1
ATOM 922 C CA . SER A 1 118 ? 23.125 -5.803 -10.726 1.00 93.38 118 SER A CA 1
ATOM 923 C C . SER A 1 118 ? 22.675 -4.583 -9.919 1.00 93.38 118 SER A C 1
ATOM 925 O O . SER A 1 118 ? 21.480 -4.377 -9.701 1.00 93.38 118 SER A O 1
ATOM 927 N N . GLN A 1 119 ? 23.624 -3.712 -9.568 1.00 91.25 119 GLN A N 1
ATOM 928 C CA . GLN A 1 119 ? 23.340 -2.431 -8.909 1.00 91.25 119 GLN A CA 1
ATOM 929 C C . GLN A 1 119 ? 22.309 -1.608 -9.695 1.00 91.25 119 GLN A C 1
ATOM 931 O O . GLN A 1 119 ? 21.424 -0.987 -9.120 1.00 91.25 119 GLN A O 1
ATOM 936 N N . ARG A 1 120 ? 22.370 -1.670 -11.030 1.00 88.12 120 ARG A N 1
ATOM 937 C CA . ARG A 1 120 ? 21.410 -1.009 -11.914 1.00 88.12 120 ARG A CA 1
ATOM 938 C C . ARG A 1 120 ? 19.972 -1.488 -11.681 1.00 88.12 120 ARG A C 1
ATOM 940 O O . ARG A 1 120 ? 19.092 -0.646 -11.544 1.00 88.12 120 ARG A O 1
ATOM 947 N N . PHE A 1 121 ? 19.740 -2.800 -11.608 1.00 89.81 121 PHE A N 1
ATOM 948 C CA . PHE A 1 121 ? 18.419 -3.363 -11.306 1.00 89.81 121 PHE A CA 1
ATOM 949 C C . PHE A 1 121 ? 17.941 -2.959 -9.907 1.00 89.81 121 PHE A C 1
ATOM 951 O O . PHE A 1 121 ? 16.802 -2.524 -9.743 1.00 89.81 121 PHE A O 1
ATOM 958 N N . VAL A 1 122 ? 18.820 -3.058 -8.904 1.00 92.12 122 VAL A N 1
ATOM 959 C CA . VAL A 1 122 ? 18.478 -2.728 -7.514 1.00 92.12 122 VAL A CA 1
ATOM 960 C C . VAL A 1 122 ? 18.116 -1.247 -7.379 1.00 92.12 122 VAL A C 1
ATOM 962 O O . VAL A 1 122 ? 17.015 -0.928 -6.938 1.00 92.12 122 VAL A O 1
ATOM 965 N N . GLU A 1 123 ? 18.997 -0.340 -7.801 1.00 88.44 123 GLU A N 1
ATOM 966 C CA . GLU A 1 123 ? 18.876 1.098 -7.537 1.00 88.44 123 GLU A CA 1
ATOM 967 C C . GLU A 1 123 ? 17.936 1.840 -8.489 1.00 88.44 123 GLU A C 1
ATOM 969 O O . GLU A 1 123 ? 17.353 2.849 -8.095 1.00 88.44 123 GLU A O 1
ATOM 974 N N . LEU A 1 124 ? 17.807 1.399 -9.746 1.00 84.25 124 LEU A N 1
ATOM 975 C CA . LEU A 1 124 ? 17.028 2.138 -10.750 1.00 84.25 124 LEU A CA 1
ATOM 976 C C . LEU A 1 124 ? 15.635 1.570 -10.990 1.00 84.25 124 LEU A C 1
ATOM 978 O O . LEU A 1 124 ? 14.800 2.276 -11.555 1.00 84.25 124 LEU A O 1
ATOM 982 N N . GLU A 1 125 ? 15.376 0.329 -10.580 1.00 85.12 125 GLU A N 1
ATOM 983 C CA . GLU A 1 125 ? 14.126 -0.354 -10.913 1.00 85.12 125 GLU A CA 1
ATOM 984 C C . GLU A 1 125 ? 13.441 -0.905 -9.676 1.00 85.12 125 GLU A C 1
ATOM 986 O O . GLU A 1 125 ? 12.362 -0.441 -9.314 1.00 85.12 125 GLU A O 1
ATOM 991 N N . PHE A 1 126 ? 14.073 -1.857 -8.992 1.00 91.00 126 PHE A N 1
ATOM 992 C CA . PHE A 1 126 ? 13.394 -2.613 -7.952 1.00 91.00 126 PHE A CA 1
ATOM 993 C C . PHE A 1 126 ? 13.186 -1.799 -6.672 1.00 91.00 126 PHE A C 1
ATOM 995 O O . PHE A 1 126 ? 12.072 -1.750 -6.157 1.00 91.00 126 PHE A O 1
ATOM 1002 N N . VAL A 1 127 ? 14.205 -1.091 -6.175 1.00 93.00 127 VAL A N 1
ATOM 1003 C CA . VAL A 1 127 ? 14.036 -0.215 -5.002 1.00 93.00 127 VAL A CA 1
ATOM 1004 C C . VAL A 1 127 ? 13.085 0.952 -5.302 1.00 93.00 127 VAL A C 1
ATOM 1006 O O . VAL A 1 127 ? 12.166 1.155 -4.509 1.00 93.00 127 VAL A O 1
ATOM 1009 N N . PRO A 1 128 ? 13.195 1.680 -6.433 1.00 91.94 128 PRO A N 1
ATOM 1010 C CA . PRO A 1 128 ? 12.202 2.691 -6.802 1.00 91.94 128 PRO A CA 1
ATOM 1011 C C . PRO A 1 128 ? 10.777 2.149 -6.943 1.00 91.94 128 PRO A C 1
ATOM 1013 O O . PRO A 1 128 ? 9.826 2.820 -6.541 1.00 91.94 128 PRO A O 1
ATOM 1016 N N . PHE A 1 129 ? 10.617 0.931 -7.468 1.00 90.50 129 PHE A N 1
ATOM 1017 C CA . PHE A 1 129 ? 9.327 0.249 -7.520 1.00 90.50 129 PHE A CA 1
ATOM 1018 C C . PHE A 1 129 ? 8.734 0.062 -6.125 1.00 90.50 129 PHE A C 1
ATOM 1020 O O . PHE A 1 129 ? 7.611 0.498 -5.871 1.00 90.50 129 PHE A O 1
ATOM 1027 N N . LEU A 1 130 ? 9.503 -0.518 -5.204 1.00 92.19 130 LEU A N 1
ATOM 1028 C CA . LEU A 1 130 ? 9.070 -0.731 -3.824 1.00 92.19 130 LEU A CA 1
ATOM 1029 C C . LEU A 1 130 ? 8.790 0.587 -3.102 1.00 92.19 130 LEU A C 1
ATOM 1031 O O . LEU A 1 130 ? 7.758 0.708 -2.454 1.00 92.19 130 LEU A O 1
ATOM 1035 N N . ALA A 1 131 ? 9.655 1.589 -3.265 1.00 92.12 131 ALA A N 1
ATOM 1036 C CA . ALA A 1 131 ? 9.475 2.919 -2.687 1.00 92.12 131 ALA A CA 1
ATOM 1037 C C . ALA A 1 131 ? 8.160 3.561 -3.139 1.00 92.12 131 ALA A C 1
ATOM 1039 O O . ALA A 1 131 ? 7.436 4.140 -2.333 1.00 92.12 131 ALA A O 1
ATOM 1040 N N . SER A 1 132 ? 7.807 3.396 -4.416 1.00 89.56 132 SER A N 1
ATOM 1041 C CA . SER A 1 132 ? 6.539 3.889 -4.951 1.00 89.56 132 SER A CA 1
ATOM 1042 C C . SER A 1 132 ? 5.317 3.141 -4.399 1.00 89.56 132 SER A C 1
ATOM 1044 O O . SER A 1 132 ? 4.286 3.756 -4.140 1.00 89.56 132 SER A O 1
ATOM 1046 N N . LEU A 1 133 ? 5.435 1.826 -4.179 1.00 87.56 133 LEU A N 1
ATOM 1047 C CA . LEU A 1 133 ? 4.357 0.981 -3.662 1.00 87.56 133 LEU A CA 1
ATOM 1048 C C . LEU A 1 133 ? 4.126 1.179 -2.164 1.00 87.56 133 LEU A C 1
ATOM 1050 O O . LEU A 1 133 ? 2.984 1.226 -1.716 1.00 87.56 133 LEU A O 1
ATOM 1054 N N . PHE A 1 134 ? 5.209 1.269 -1.395 1.00 88.38 134 PHE A N 1
ATOM 1055 C CA . PHE A 1 134 ? 5.184 1.459 0.054 1.00 88.38 134 PHE A CA 1
ATOM 1056 C C . PHE A 1 134 ? 5.108 2.935 0.446 1.00 88.38 134 PHE A C 1
ATOM 1058 O O . PHE A 1 134 ? 5.010 3.245 1.632 1.00 88.38 134 PHE A O 1
ATOM 1065 N N . THR A 1 135 ? 5.117 3.836 -0.543 1.00 88.94 135 THR A N 1
ATOM 1066 C CA . THR A 1 135 ? 5.047 5.291 -0.364 1.00 88.94 135 THR A CA 1
ATOM 1067 C C . THR A 1 135 ? 6.081 5.793 0.643 1.00 88.94 135 THR A C 1
ATOM 1069 O O . THR A 1 135 ? 5.743 6.487 1.596 1.00 88.94 135 THR A O 1
ATOM 1072 N N . CYS A 1 136 ? 7.338 5.393 0.449 1.00 90.62 136 CYS A N 1
ATOM 1073 C CA . CYS A 1 136 ? 8.445 5.708 1.348 1.00 90.62 136 CYS A CA 1
ATOM 1074 C C . CYS A 1 136 ? 9.713 6.124 0.587 1.00 90.62 136 CYS A C 1
ATOM 1076 O O . CYS A 1 136 ? 9.783 6.086 -0.645 1.00 90.62 136 CYS A O 1
ATOM 1078 N N . SER A 1 137 ? 10.733 6.539 1.332 1.00 92.31 137 SER A N 1
ATOM 1079 C CA . SER A 1 137 ? 12.070 6.822 0.813 1.00 92.31 137 SER A CA 1
ATOM 1080 C C . SER A 1 137 ? 12.720 5.594 0.162 1.00 92.31 137 SER A C 1
ATOM 1082 O O . SER A 1 137 ? 12.466 4.449 0.540 1.00 92.31 137 SER A O 1
ATOM 1084 N N . LEU A 1 138 ? 13.629 5.824 -0.792 1.00 93.12 138 LEU A N 1
ATOM 1085 C CA . LEU A 1 138 ? 14.418 4.762 -1.429 1.00 93.12 138 LEU A CA 1
ATOM 1086 C C . LEU A 1 138 ? 15.226 3.962 -0.393 1.00 93.12 138 LEU A C 1
ATOM 1088 O O . LEU A 1 138 ? 15.318 2.740 -0.482 1.00 93.12 138 LEU A O 1
ATOM 1092 N N . SER A 1 139 ? 15.772 4.639 0.621 1.00 93.75 139 SER A N 1
ATOM 1093 C CA . SER A 1 139 ? 16.501 3.997 1.718 1.00 93.75 139 SER A CA 1
ATOM 1094 C C . SER A 1 139 ? 15.603 3.115 2.579 1.00 93.75 139 SER A C 1
ATOM 1096 O O . SER A 1 139 ? 15.990 1.992 2.895 1.00 93.75 139 SER A O 1
ATOM 1098 N N . ALA A 1 140 ? 14.401 3.583 2.929 1.00 93.12 140 ALA A N 1
ATOM 1099 C CA . ALA A 1 140 ? 13.456 2.774 3.690 1.00 93.12 140 ALA A CA 1
ATOM 1100 C C . ALA A 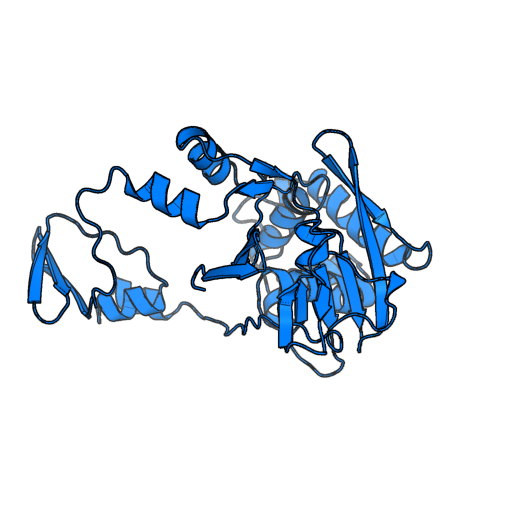1 140 ? 13.004 1.564 2.873 1.00 93.12 140 ALA A C 1
ATOM 1102 O O . ALA A 1 140 ? 13.057 0.448 3.377 1.00 93.12 140 ALA A O 1
ATOM 1103 N N . ALA A 1 141 ? 12.659 1.761 1.594 1.00 94.06 141 ALA A N 1
ATOM 1104 C CA . ALA A 1 141 ? 12.317 0.691 0.658 1.00 94.06 141 ALA A CA 1
ATOM 1105 C C . ALA A 1 141 ? 13.407 -0.392 0.577 1.00 94.06 141 ALA A C 1
ATOM 1107 O O . ALA A 1 141 ? 13.101 -1.578 0.671 1.00 94.06 141 ALA A O 1
ATOM 1108 N N . ALA A 1 142 ? 14.679 0.003 0.465 1.00 95.56 142 ALA A N 1
ATOM 1109 C CA . ALA A 1 142 ? 15.811 -0.925 0.444 1.00 95.56 142 ALA A CA 1
ATOM 1110 C C . ALA A 1 142 ? 16.034 -1.651 1.786 1.00 95.56 142 ALA A C 1
ATOM 1112 O O . ALA A 1 142 ? 16.551 -2.772 1.799 1.00 95.56 142 ALA A O 1
ATOM 1113 N N . ALA A 1 143 ? 15.639 -1.029 2.899 1.00 95.19 143 ALA A N 1
ATOM 1114 C CA . ALA A 1 143 ? 15.744 -1.580 4.246 1.00 95.19 143 ALA A CA 1
ATOM 1115 C C . ALA A 1 143 ? 14.563 -2.483 4.644 1.00 95.19 143 ALA A C 1
ATOM 1117 O O . ALA A 1 143 ? 14.652 -3.148 5.677 1.00 95.19 143 ALA A O 1
ATOM 1118 N N . TYR A 1 144 ? 13.485 -2.552 3.848 1.00 93.19 144 TYR A N 1
ATOM 1119 C CA . TYR A 1 144 ? 12.376 -3.466 4.136 1.00 93.19 144 TYR A CA 1
ATOM 1120 C C . TYR A 1 144 ? 12.883 -4.909 4.251 1.00 93.19 144 TYR A C 1
ATOM 1122 O O . TYR A 1 144 ? 13.689 -5.325 3.408 1.00 93.19 144 TYR A O 1
ATOM 1130 N N . PRO A 1 145 ? 12.393 -5.689 5.236 1.00 93.06 145 PRO A N 1
ATOM 1131 C CA . PRO A 1 145 ? 12.798 -7.078 5.410 1.00 93.06 145 PRO A CA 1
ATOM 1132 C C . PRO A 1 145 ? 12.664 -7.867 4.107 1.00 93.06 145 PRO A C 1
ATOM 1134 O O . PRO A 1 145 ? 11.595 -7.877 3.482 1.00 93.06 145 PRO A O 1
ATOM 1137 N N . ALA A 1 146 ? 13.748 -8.529 3.696 1.00 92.56 146 ALA A N 1
ATOM 1138 C CA . ALA A 1 146 ? 13.810 -9.232 2.420 1.00 92.56 146 ALA A CA 1
ATOM 1139 C C . ALA A 1 146 ? 12.702 -10.284 2.310 1.00 92.56 146 ALA A C 1
ATOM 1141 O O . ALA A 1 146 ? 12.051 -10.377 1.272 1.00 92.56 146 ALA A O 1
ATOM 1142 N N . ASN A 1 147 ? 12.423 -11.011 3.395 1.00 88.88 147 ASN A N 1
ATOM 1143 C CA . ASN A 1 147 ? 11.339 -11.989 3.449 1.00 88.88 147 ASN A CA 1
ATOM 1144 C C . ASN A 1 147 ? 9.981 -11.392 3.021 1.00 88.88 147 ASN A C 1
ATOM 1146 O O . ASN A 1 147 ? 9.349 -11.873 2.078 1.00 88.88 147 ASN A O 1
ATOM 1150 N N . THR A 1 148 ? 9.573 -10.287 3.653 1.00 88.00 148 THR A N 1
ATOM 1151 C CA . THR A 1 148 ? 8.312 -9.586 3.361 1.00 88.00 148 THR A CA 1
ATOM 1152 C C . THR A 1 148 ? 8.216 -9.192 1.891 1.00 88.00 148 THR A C 1
ATOM 1154 O O . THR A 1 148 ? 7.192 -9.422 1.242 1.00 88.00 148 THR A O 1
ATOM 1157 N N . VAL A 1 149 ? 9.292 -8.624 1.344 1.00 90.62 149 VAL A N 1
ATOM 1158 C CA . VAL A 1 149 ? 9.310 -8.151 -0.043 1.00 90.62 149 VAL A CA 1
ATOM 1159 C C . VAL A 1 149 ? 9.289 -9.307 -1.036 1.00 90.62 149 VAL A C 1
ATOM 1161 O O . VAL A 1 149 ? 8.566 -9.242 -2.030 1.00 90.62 149 VAL A O 1
ATOM 1164 N N . LEU A 1 150 ? 10.043 -10.375 -0.786 1.00 88.25 150 LEU A N 1
ATOM 1165 C CA . LEU A 1 150 ? 10.060 -11.555 -1.649 1.00 88.25 150 LEU A CA 1
ATOM 1166 C C . LEU A 1 150 ? 8.682 -12.226 -1.665 1.00 88.25 150 LEU A C 1
ATOM 1168 O O . LEU A 1 150 ? 8.136 -12.503 -2.735 1.00 88.25 150 LEU A O 1
ATOM 1172 N N . HIS A 1 151 ? 8.063 -12.388 -0.494 1.00 82.00 151 HIS A N 1
ATOM 1173 C CA . HIS A 1 151 ? 6.713 -12.925 -0.365 1.00 82.00 151 HIS A CA 1
ATOM 1174 C C . HIS A 1 151 ? 5.677 -12.095 -1.135 1.00 82.00 151 HIS A C 1
ATOM 1176 O O . HIS A 1 151 ? 4.855 -12.650 -1.871 1.00 82.00 151 HIS A O 1
ATOM 1182 N N . PHE A 1 152 ? 5.738 -10.766 -1.010 1.00 84.00 152 PHE A N 1
ATOM 1183 C CA . PHE A 1 152 ? 4.927 -9.855 -1.814 1.00 84.00 152 PHE A CA 1
ATOM 1184 C C . PHE A 1 152 ? 5.200 -10.043 -3.312 1.00 84.00 152 PHE A C 1
ATOM 1186 O O . PHE A 1 152 ? 4.274 -10.252 -4.088 1.00 84.00 152 PHE A O 1
ATOM 1193 N N . THR A 1 153 ? 6.464 -10.048 -3.726 1.00 81.19 153 THR A N 1
ATOM 1194 C CA . THR A 1 153 ? 6.873 -10.108 -5.136 1.00 81.19 153 THR A CA 1
ATOM 1195 C C . THR A 1 153 ? 6.386 -11.383 -5.829 1.00 81.19 153 THR A C 1
ATOM 1197 O O . THR A 1 153 ? 5.875 -11.326 -6.949 1.00 81.19 153 THR A O 1
ATOM 1200 N N . ALA A 1 154 ? 6.471 -12.532 -5.155 1.00 75.69 154 ALA A N 1
ATOM 1201 C CA . ALA A 1 154 ? 6.013 -13.811 -5.696 1.00 75.69 154 ALA A CA 1
ATOM 1202 C C . ALA A 1 154 ? 4.491 -13.901 -5.867 1.00 75.69 154 ALA A C 1
ATOM 1204 O O . ALA A 1 154 ? 4.020 -14.624 -6.742 1.00 75.69 154 ALA A O 1
ATOM 1205 N N . ARG A 1 155 ? 3.723 -13.190 -5.034 1.00 72.06 155 ARG A N 1
ATOM 1206 C CA . ARG A 1 155 ? 2.256 -13.289 -4.998 1.00 72.06 155 ARG A CA 1
ATOM 1207 C C . ARG A 1 155 ? 1.539 -12.122 -5.670 1.00 72.06 155 ARG A C 1
ATOM 1209 O O . ARG A 1 155 ? 0.422 -12.301 -6.139 1.00 72.06 155 ARG A O 1
ATOM 1216 N N . ALA A 1 156 ? 2.140 -10.936 -5.698 1.00 69.75 156 ALA A N 1
ATOM 1217 C CA . ALA A 1 156 ? 1.473 -9.691 -6.073 1.00 69.75 156 ALA A CA 1
ATOM 1218 C C . ALA A 1 156 ? 1.932 -9.095 -7.412 1.00 69.75 156 ALA A C 1
ATOM 1220 O O . ALA A 1 156 ? 1.218 -8.248 -7.941 1.00 69.75 156 ALA A O 1
ATOM 1221 N N . VAL A 1 157 ? 3.075 -9.522 -7.967 1.00 68.31 157 VAL A N 1
ATOM 1222 C CA . VAL A 1 157 ? 3.646 -8.912 -9.186 1.00 68.31 157 VAL A CA 1
ATOM 1223 C C . VAL A 1 157 ? 3.390 -9.757 -10.440 1.00 68.31 157 VAL A C 1
ATOM 1225 O O . VAL A 1 157 ? 2.913 -9.227 -11.439 1.00 68.31 157 VAL A O 1
ATOM 1228 N N . PHE A 1 158 ? 3.643 -11.071 -10.414 1.00 61.47 158 PHE A N 1
ATOM 1229 C CA . PHE A 1 158 ? 3.459 -11.936 -11.592 1.00 61.47 158 PHE A CA 1
ATOM 1230 C C . PHE A 1 158 ? 2.129 -12.681 -11.597 1.00 61.47 158 PHE A C 1
ATOM 1232 O O . PHE A 1 158 ? 1.751 -13.306 -10.611 1.00 61.47 158 PHE A O 1
ATOM 1239 N N . GLY A 1 159 ? 1.431 -12.640 -12.738 1.00 61.41 159 GLY A N 1
ATOM 1240 C CA . GLY A 1 159 ? 0.124 -13.284 -12.903 1.00 61.41 159 GLY A CA 1
ATOM 1241 C C . GLY A 1 159 ? -0.980 -12.647 -12.057 1.00 61.41 159 GLY A C 1
ATOM 1242 O O . GLY A 1 159 ? -2.050 -13.238 -11.912 1.00 61.41 159 GLY A O 1
ATOM 1243 N N . ALA A 1 160 ? -0.723 -11.458 -11.504 1.00 69.25 160 ALA A N 1
ATOM 1244 C CA . ALA A 1 160 ? -1.621 -10.786 -10.586 1.00 69.25 160 ALA A CA 1
ATOM 1245 C C . ALA A 1 160 ? -2.978 -10.533 -11.244 1.00 69.25 160 ALA A C 1
ATOM 1247 O O . ALA A 1 160 ? -3.087 -9.992 -12.348 1.00 69.25 160 ALA A O 1
ATOM 1248 N N . ARG A 1 161 ? -4.037 -10.921 -10.538 1.00 79.31 161 ARG A N 1
ATOM 1249 C CA . ARG A 1 161 ? -5.417 -10.707 -10.970 1.00 79.31 161 ARG A CA 1
ATOM 1250 C C . ARG A 1 161 ? -5.932 -9.419 -10.359 1.00 79.31 161 ARG A C 1
ATOM 1252 O O . ARG A 1 161 ? -6.835 -9.454 -9.529 1.00 79.31 161 ARG A O 1
ATOM 1259 N N . LEU A 1 162 ? -5.317 -8.291 -10.708 1.00 85.31 162 LEU A N 1
ATOM 1260 C CA . LEU A 1 162 ? -5.645 -7.019 -10.069 1.00 85.31 162 LEU A CA 1
ATOM 1261 C C . LEU A 1 162 ? -7.114 -6.656 -10.305 1.00 85.31 162 LEU A C 1
ATOM 1263 O O . LEU A 1 162 ? -7.592 -6.534 -11.439 1.00 85.31 162 LEU A O 1
ATOM 1267 N N . ARG A 1 163 ? -7.836 -6.506 -9.197 1.00 88.44 163 ARG A N 1
ATOM 1268 C CA . ARG A 1 163 ? -9.241 -6.119 -9.148 1.00 88.44 163 ARG A CA 1
ATOM 1269 C C . ARG A 1 163 ? -9.383 -4.782 -8.439 1.00 88.44 163 ARG A C 1
ATOM 1271 O O . ARG A 1 163 ? -8.574 -4.417 -7.589 1.00 88.44 163 ARG A O 1
ATOM 1278 N N . LYS A 1 164 ? -10.467 -4.090 -8.757 1.00 89.19 164 LYS A N 1
ATOM 1279 C CA . LYS A 1 164 ? -10.985 -2.950 -8.002 1.00 89.19 164 LYS A CA 1
ATOM 1280 C C . LYS A 1 164 ? -12.457 -3.177 -7.675 1.00 89.19 164 LYS A C 1
ATOM 1282 O O . LYS A 1 164 ? -13.130 -3.932 -8.384 1.00 89.19 164 LYS A O 1
ATOM 1287 N N . ALA A 1 165 ? -12.951 -2.517 -6.631 1.00 91.31 165 ALA A N 1
ATOM 1288 C CA . ALA A 1 165 ? -14.387 -2.435 -6.384 1.00 91.31 165 ALA A CA 1
ATOM 1289 C C . ALA A 1 165 ? -15.055 -1.699 -7.556 1.00 91.31 165 ALA A C 1
ATOM 1291 O O . ALA A 1 165 ? -14.597 -0.633 -7.966 1.00 91.31 165 ALA A O 1
ATOM 1292 N N . GLN A 1 166 ? -16.107 -2.283 -8.127 1.00 88.88 166 GLN A N 1
ATOM 1293 C CA . GLN A 1 166 ? -16.728 -1.789 -9.359 1.00 88.88 166 GLN A CA 1
ATOM 1294 C C . GLN A 1 166 ? -17.297 -0.372 -9.213 1.00 88.88 166 GLN A C 1
ATOM 1296 O O . GLN A 1 166 ? -17.173 0.420 -10.144 1.00 88.88 166 GLN A O 1
ATOM 1301 N N . HIS A 1 167 ? -17.869 -0.044 -8.051 1.00 87.12 167 HIS A N 1
ATOM 1302 C CA . HIS A 1 167 ? -18.405 1.287 -7.745 1.00 87.12 167 HIS A CA 1
ATOM 1303 C C . HIS A 1 167 ? -17.555 2.043 -6.707 1.00 87.12 167 HIS A C 1
ATOM 1305 O O . HIS A 1 167 ? -18.036 2.965 -6.049 1.00 87.12 167 HIS A O 1
ATOM 1311 N N . GLY A 1 168 ? -16.279 1.663 -6.582 1.00 87.00 168 GLY A N 1
ATOM 1312 C CA . GLY A 1 168 ? -15.309 2.300 -5.695 1.00 87.00 168 GLY A CA 1
ATOM 1313 C C . GLY A 1 168 ? -15.460 1.944 -4.214 1.00 87.00 168 GLY A C 1
ATOM 1314 O O . GLY A 1 168 ? -16.326 1.166 -3.806 1.00 87.00 168 GLY A O 1
ATOM 1315 N N . VAL A 1 169 ? -14.582 2.514 -3.389 1.00 88.81 169 VAL A N 1
ATOM 1316 C CA . VAL A 1 169 ? -14.510 2.233 -1.942 1.00 88.81 169 VAL A CA 1
ATOM 1317 C C . VAL A 1 169 ? -15.735 2.741 -1.183 1.00 88.81 169 VAL A C 1
ATOM 1319 O O . VAL A 1 169 ? -16.067 2.195 -0.134 1.00 88.81 169 VAL A O 1
ATOM 1322 N N . GLN A 1 170 ? -16.457 3.737 -1.702 1.00 87.56 170 GLN A N 1
ATOM 1323 C CA . GLN A 1 170 ? -17.663 4.211 -1.023 1.00 87.56 170 GLN A CA 1
ATOM 1324 C C . GLN A 1 170 ? -18.727 3.112 -0.907 1.00 87.56 170 GLN A C 1
ATOM 1326 O O . GLN A 1 170 ? -19.282 2.948 0.177 1.00 87.56 170 GLN A O 1
ATOM 1331 N N . GLU A 1 171 ? -18.964 2.323 -1.965 1.00 91.00 171 GLU A N 1
ATOM 1332 C CA . GLU A 1 171 ? -19.905 1.196 -1.893 1.00 91.00 171 GLU A CA 1
ATOM 1333 C C . GLU A 1 171 ? -19.480 0.220 -0.787 1.00 91.00 171 GLU A C 1
ATOM 1335 O O . GLU A 1 171 ? -20.309 -0.258 -0.018 1.00 91.00 171 GLU A O 1
ATOM 1340 N N . VAL A 1 172 ? -18.176 -0.032 -0.652 1.00 92.25 172 VAL A N 1
ATOM 1341 C CA . VAL A 1 172 ? -17.632 -0.893 0.405 1.00 92.25 172 VAL A CA 1
ATOM 1342 C C . VAL A 1 172 ? -17.959 -0.335 1.790 1.00 92.25 172 VAL A C 1
ATOM 1344 O O . VAL A 1 172 ? -18.454 -1.076 2.639 1.00 92.25 172 VAL A O 1
ATOM 1347 N N . CYS A 1 173 ? -17.721 0.958 2.021 1.00 91.62 173 CYS A N 1
ATOM 1348 C CA . CYS A 1 173 ? -18.052 1.616 3.286 1.00 91.62 173 CYS A CA 1
ATOM 1349 C C . CYS A 1 173 ? -19.558 1.559 3.581 1.00 91.62 173 CYS A C 1
ATOM 1351 O O . CYS A 1 173 ? -19.951 1.253 4.706 1.00 91.62 173 CYS A O 1
ATOM 1353 N N . GLU A 1 174 ? -20.400 1.810 2.579 1.00 92.00 174 GLU A N 1
ATOM 1354 C CA . GLU A 1 174 ? -21.858 1.722 2.701 1.00 92.00 174 GLU A CA 1
ATOM 1355 C C . GLU A 1 174 ? -22.300 0.306 3.085 1.00 92.00 174 GLU A C 1
ATOM 1357 O O . GLU A 1 174 ? -23.030 0.147 4.057 1.00 92.00 174 GLU A O 1
ATOM 1362 N N . ARG A 1 175 ? -21.809 -0.740 2.405 1.00 94.81 175 ARG A N 1
ATOM 1363 C CA . ARG A 1 175 ? -22.140 -2.135 2.754 1.00 94.81 175 ARG A CA 1
ATOM 1364 C C . ARG A 1 175 ? -21.652 -2.523 4.150 1.00 94.81 175 ARG A C 1
ATOM 1366 O O . ARG A 1 175 ? -22.387 -3.179 4.878 1.00 94.81 175 ARG A O 1
ATOM 1373 N N . LEU A 1 176 ? -20.442 -2.114 4.537 1.00 93.56 176 LEU A N 1
ATOM 1374 C CA . LEU A 1 176 ? -19.879 -2.419 5.861 1.00 93.56 176 LEU A CA 1
ATOM 1375 C C . LEU A 1 176 ? -20.658 -1.758 7.002 1.00 93.56 176 LEU A C 1
ATOM 1377 O O . LEU A 1 176 ? -20.714 -2.296 8.104 1.00 93.56 176 LEU A O 1
ATOM 1381 N N . THR A 1 177 ? -21.247 -0.590 6.751 1.00 94.25 177 THR A N 1
ATOM 1382 C CA . THR A 1 177 ? -21.947 0.187 7.781 1.00 94.25 177 THR A CA 1
ATOM 1383 C C . THR A 1 177 ? -23.434 -0.135 7.889 1.00 94.25 177 THR A C 1
ATOM 1385 O O . THR A 1 177 ? -24.059 0.268 8.865 1.00 94.25 177 THR A O 1
ATOM 1388 N N . GLN A 1 178 ? -24.003 -0.918 6.965 1.00 93.00 178 GLN A N 1
ATOM 1389 C CA . GLN A 1 178 ? -25.429 -1.281 6.966 1.00 93.00 178 GLN A CA 1
ATOM 1390 C C . GLN A 1 178 ? -25.903 -1.964 8.255 1.00 93.00 178 GLN A C 1
ATOM 1392 O O . GLN A 1 178 ? -27.054 -1.793 8.648 1.00 93.00 178 GLN A O 1
ATOM 1397 N N . THR A 1 179 ? -25.038 -2.738 8.913 1.00 90.19 179 THR A N 1
ATOM 1398 C CA . THR A 1 179 ? -25.369 -3.457 10.155 1.00 90.19 179 THR A CA 1
ATOM 1399 C C . THR A 1 179 ? -24.940 -2.709 11.416 1.00 90.19 179 THR A C 1
ATOM 1401 O O . THR A 1 179 ? -25.085 -3.236 12.518 1.00 90.19 179 THR A O 1
ATOM 1404 N N . VAL A 1 180 ? -24.367 -1.512 11.281 1.00 94.31 180 VAL A N 1
ATOM 1405 C CA . VAL A 1 180 ? -23.872 -0.719 12.409 1.00 94.31 180 VAL A CA 1
ATOM 1406 C C . VAL A 1 180 ? -24.996 0.182 12.910 1.00 94.31 180 VAL A C 1
ATOM 1408 O O . VAL A 1 180 ? -25.484 1.036 12.177 1.00 94.31 180 VAL A O 1
ATOM 1411 N N . SER A 1 181 ? -25.393 0.022 14.176 1.00 94.81 181 SER A N 1
ATOM 1412 C CA . SER A 1 181 ? -26.523 0.765 14.759 1.00 94.81 181 SER A CA 1
ATOM 1413 C C . SER A 1 181 ? -26.332 2.283 14.730 1.00 94.81 181 SER A C 1
ATOM 1415 O O . SER A 1 181 ? -27.284 3.026 14.496 1.00 94.81 181 SER A O 1
ATOM 1417 N N . HIS A 1 182 ? -25.105 2.750 14.979 1.00 93.69 182 HIS A N 1
ATOM 1418 C CA . HIS A 1 182 ? -24.782 4.170 15.061 1.00 93.69 182 HIS A CA 1
ATOM 1419 C C . HIS A 1 182 ? -23.425 4.453 14.421 1.00 93.69 182 HIS A C 1
ATOM 1421 O O . HIS A 1 182 ? -22.405 3.911 14.842 1.00 93.69 182 HIS A O 1
ATOM 1427 N N . VAL A 1 183 ? -23.411 5.352 13.439 1.00 94.69 183 VAL A N 1
ATOM 1428 C CA . VAL A 1 183 ? -22.187 5.894 12.844 1.00 94.69 183 VAL A CA 1
ATOM 1429 C C . VAL A 1 183 ? -22.144 7.387 13.147 1.00 94.69 183 VAL A C 1
ATOM 1431 O O . VAL A 1 183 ? -23.024 8.136 12.725 1.00 94.69 183 VAL A O 1
ATOM 1434 N N . ARG A 1 184 ? -21.132 7.822 13.905 1.00 94.06 184 ARG A N 1
ATOM 1435 C CA . ARG A 1 184 ? -20.916 9.231 14.262 1.00 94.06 184 ARG A CA 1
ATOM 1436 C C . ARG A 1 184 ? -19.753 9.794 13.453 1.00 94.06 184 ARG A C 1
ATOM 1438 O O . ARG A 1 184 ? -18.593 9.595 13.799 1.00 94.06 184 ARG A O 1
ATOM 1445 N N . CYS A 1 185 ? -20.069 10.486 12.364 1.00 93.69 185 CYS A N 1
ATOM 1446 C CA . CYS A 1 185 ? -19.076 11.217 11.576 1.00 93.69 185 CYS A CA 1
ATOM 1447 C C . CYS A 1 185 ? -18.709 12.541 12.259 1.00 93.69 185 CYS A C 1
ATOM 1449 O O . CYS A 1 185 ? -19.533 13.116 12.967 1.00 93.69 185 CYS A O 1
ATOM 1451 N N . ASN A 1 186 ? -17.499 13.049 12.002 1.00 93.62 186 ASN A N 1
ATOM 1452 C CA . ASN A 1 186 ? -16.971 14.288 12.596 1.00 93.62 186 ASN A CA 1
ATOM 1453 C C . ASN A 1 186 ? -16.943 14.298 14.137 1.00 93.62 186 ASN A C 1
ATOM 1455 O O . ASN A 1 186 ? -16.868 15.369 14.731 1.00 93.62 186 ASN A O 1
ATOM 1459 N N . ALA A 1 187 ? -17.002 13.125 14.772 1.00 95.31 187 ALA A N 1
ATOM 1460 C CA . ALA A 1 187 ? -16.849 12.987 16.213 1.00 95.31 187 ALA A CA 1
ATOM 1461 C C . ALA A 1 187 ? -15.362 13.053 16.579 1.00 95.31 187 ALA A C 1
ATOM 1463 O O . ALA A 1 187 ? -14.558 12.256 16.087 1.00 95.31 187 ALA A O 1
ATOM 1464 N N . CYS A 1 188 ? -14.995 14.004 17.433 1.00 95.31 188 CYS A N 1
ATOM 1465 C CA . CYS A 1 188 ? -13.624 14.178 17.890 1.00 95.31 188 CYS A CA 1
ATOM 1466 C C . CYS A 1 188 ? -13.411 13.346 19.155 1.00 95.31 188 CYS A C 1
ATOM 1468 O O . CYS A 1 188 ? -13.811 13.754 20.243 1.00 95.31 188 CYS A O 1
ATOM 1470 N N . VAL A 1 189 ? -12.811 12.162 19.009 1.00 97.19 189 VAL A N 1
ATOM 1471 C CA . VAL A 1 189 ? -12.413 11.348 20.164 1.00 97.19 189 VAL A CA 1
ATOM 1472 C C . VAL A 1 189 ? -11.122 11.924 20.740 1.00 97.19 189 VAL A C 1
ATOM 1474 O O . VAL A 1 189 ? -10.111 12.019 20.048 1.00 97.19 189 VAL A O 1
ATOM 1477 N N . GLU A 1 190 ? -11.171 12.313 22.007 1.00 96.94 190 GLU A N 1
ATOM 1478 C CA . GLU A 1 190 ? -10.101 13.023 22.710 1.00 96.94 190 GLU A CA 1
ATOM 1479 C C . GLU A 1 190 ? -9.259 12.061 23.553 1.00 96.94 190 GLU A C 1
ATOM 1481 O O . GLU A 1 190 ? -8.031 12.159 23.571 1.00 96.94 190 GLU A O 1
ATOM 1486 N N . SER A 1 191 ? -9.903 11.106 24.233 1.00 97.00 191 SER A N 1
ATOM 1487 C CA . SER A 1 191 ? -9.215 10.078 25.018 1.00 97.00 191 SER A CA 1
ATOM 1488 C C . SER A 1 191 ? -10.057 8.818 25.219 1.00 97.00 191 SER A C 1
ATOM 1490 O O . SER A 1 191 ? -11.283 8.834 25.101 1.00 97.00 191 SER A O 1
ATOM 1492 N N . VAL A 1 192 ? -9.373 7.712 25.511 1.00 96.69 192 VAL A N 1
ATOM 1493 C CA . VAL A 1 192 ? -9.956 6.405 25.822 1.00 96.69 192 VAL A CA 1
ATOM 1494 C C . VAL A 1 192 ? -9.281 5.881 27.086 1.00 96.69 192 VAL A C 1
ATOM 1496 O O . VAL A 1 192 ? -8.080 5.604 27.083 1.00 96.69 192 VAL A O 1
ATOM 1499 N N . LEU A 1 193 ? -10.044 5.753 28.169 1.00 94.31 193 LEU A N 1
ATOM 1500 C CA . LEU A 1 193 ? -9.538 5.415 29.497 1.00 94.31 193 LEU A CA 1
ATOM 1501 C C . LEU A 1 193 ? -10.147 4.101 29.988 1.00 94.31 193 LEU A C 1
ATOM 1503 O O . LEU A 1 193 ? -11.363 3.918 29.974 1.00 94.31 193 LEU A O 1
ATOM 1507 N N . ALA A 1 194 ? -9.305 3.190 30.472 1.00 91.88 194 ALA A N 1
ATOM 1508 C CA . ALA A 1 194 ? -9.774 2.011 31.191 1.00 91.88 194 ALA A CA 1
ATOM 1509 C C . ALA A 1 194 ? -10.181 2.404 32.621 1.00 91.88 194 ALA A C 1
ATOM 1511 O O . ALA A 1 194 ? -9.401 3.030 33.342 1.00 91.88 194 ALA A O 1
ATOM 1512 N N . LYS A 1 195 ? -11.389 2.023 33.042 1.00 89.75 195 LYS A N 1
ATOM 1513 C CA . LYS A 1 195 ? -11.979 2.370 34.341 1.00 89.75 195 LYS A CA 1
ATOM 1514 C C . LYS A 1 195 ? -12.589 1.120 34.976 1.00 89.75 195 LYS A C 1
ATOM 1516 O O . LYS A 1 195 ? -13.783 0.856 34.859 1.00 89.75 195 LYS A O 1
ATOM 1521 N N . GLY A 1 196 ? -11.744 0.327 35.636 1.00 88.38 196 GLY A N 1
ATOM 1522 C CA . GLY A 1 196 ? -12.133 -0.995 36.140 1.00 88.38 196 GLY A CA 1
ATOM 1523 C C . GLY A 1 196 ? -12.518 -1.921 34.985 1.00 88.38 196 GLY A C 1
ATOM 1524 O O . GLY A 1 196 ? -11.735 -2.083 34.054 1.00 88.38 196 GLY A O 1
ATOM 1525 N N . ASP A 1 197 ? -13.737 -2.460 35.024 1.00 92.81 197 ASP A N 1
ATOM 1526 C CA . ASP A 1 197 ? -14.287 -3.359 33.993 1.00 92.81 197 ASP A CA 1
ATOM 1527 C C . ASP A 1 197 ? -14.995 -2.612 32.843 1.00 92.81 197 ASP A C 1
ATOM 1529 O O . ASP A 1 197 ? -15.743 -3.206 32.068 1.00 92.81 197 ASP A O 1
ATOM 1533 N N . ARG A 1 198 ? -14.824 -1.288 32.762 1.00 96.44 198 ARG A N 1
ATOM 1534 C CA . ARG A 1 198 ? -15.449 -0.414 31.761 1.00 96.44 198 ARG A CA 1
ATOM 1535 C C . ARG A 1 198 ? -14.401 0.398 31.014 1.00 96.44 198 ARG A C 1
ATOM 1537 O O . ARG A 1 198 ? -13.272 0.577 31.479 1.00 96.44 198 ARG A O 1
ATOM 1544 N N . VAL A 1 199 ? -14.805 0.945 29.875 1.00 96.19 199 VAL A N 1
ATOM 1545 C CA . VAL A 1 199 ? -14.030 1.921 29.109 1.00 96.19 199 VAL A CA 1
ATOM 1546 C C . VAL A 1 199 ? -14.788 3.240 29.071 1.00 96.19 199 VAL A C 1
ATOM 1548 O O . VAL A 1 199 ? -15.948 3.278 28.675 1.00 96.19 199 VAL A O 1
ATOM 1551 N N . GLU A 1 200 ? -14.129 4.321 29.467 1.00 97.00 200 GLU A N 1
ATOM 1552 C CA . GLU A 1 200 ? -14.643 5.684 29.360 1.00 97.00 200 GLU A CA 1
ATOM 1553 C C . GLU A 1 200 ? -14.020 6.346 28.124 1.00 97.00 200 GLU A C 1
ATOM 1555 O O . GLU A 1 200 ? -12.797 6.443 28.003 1.00 97.00 200 GLU A O 1
ATOM 1560 N N . VAL A 1 201 ? -14.857 6.772 27.181 1.00 97.50 201 VAL A N 1
ATOM 1561 C CA . VAL A 1 201 ? -14.447 7.444 25.945 1.00 97.50 201 VAL A CA 1
ATOM 1562 C C . VAL A 1 201 ? -14.864 8.904 26.030 1.00 97.50 201 VAL A C 1
ATOM 1564 O O . VAL A 1 201 ? -16.045 9.210 26.187 1.00 97.50 201 VAL A O 1
ATOM 1567 N N . HIS A 1 202 ? -13.893 9.807 25.910 1.00 97.50 202 HIS A N 1
ATOM 1568 C CA . HIS A 1 202 ? -14.143 11.245 25.842 1.00 97.50 202 HIS A CA 1
ATOM 1569 C C . HIS A 1 202 ? -14.276 11.648 24.378 1.00 97.50 202 HIS A C 1
ATOM 1571 O O . HIS A 1 202 ? -13.340 11.475 23.594 1.00 97.50 202 HIS A O 1
ATOM 1577 N N . VAL A 1 203 ? -15.452 12.141 24.005 1.00 97.44 203 VAL A N 1
ATOM 1578 C CA . VAL A 1 203 ? -15.813 12.506 22.637 1.00 97.44 203 VAL A CA 1
ATOM 1579 C C . VAL A 1 203 ? -16.642 13.786 22.633 1.00 97.44 203 VAL A C 1
ATOM 1581 O O . VAL A 1 203 ? -17.621 13.906 23.370 1.00 97.44 203 VAL A O 1
ATOM 1584 N N . ASP A 1 204 ? -16.254 14.753 21.801 1.00 95.88 204 ASP A N 1
ATOM 1585 C CA . ASP A 1 204 ? -16.924 16.056 21.674 1.00 95.88 204 ASP A CA 1
ATOM 1586 C C . ASP A 1 204 ? -17.132 16.764 23.040 1.00 95.88 204 ASP A C 1
ATOM 1588 O O . ASP A 1 204 ? -18.202 17.318 23.321 1.00 95.88 204 ASP A O 1
ATOM 1592 N N . GLY A 1 205 ? -16.130 16.695 23.927 1.00 95.19 205 GLY A N 1
ATOM 1593 C CA . GLY A 1 205 ? -16.180 17.235 25.290 1.00 95.19 205 GLY A CA 1
ATOM 1594 C C . GLY A 1 205 ? -17.106 16.504 26.276 1.00 95.19 205 GLY A C 1
ATOM 1595 O O . GLY A 1 205 ? -17.404 17.046 27.344 1.00 95.19 205 GLY A O 1
ATOM 1596 N N . LYS A 1 206 ? -17.599 15.302 25.945 1.00 96.69 206 LYS A N 1
ATOM 1597 C CA . LYS A 1 206 ? -18.447 14.470 26.818 1.00 96.69 206 LYS A CA 1
ATOM 1598 C C . LYS A 1 206 ? -17.805 13.113 27.086 1.00 96.69 206 LYS A C 1
ATOM 1600 O O . LYS A 1 206 ? -17.178 12.543 26.203 1.00 96.69 206 LYS A O 1
ATOM 1605 N N . ALA A 1 207 ? -18.027 12.576 28.283 1.00 96.81 207 ALA A N 1
ATOM 1606 C CA . ALA A 1 207 ? -17.628 11.219 28.640 1.00 96.81 207 ALA A CA 1
ATOM 1607 C C . ALA A 1 207 ? -18.787 10.238 28.412 1.00 96.81 207 ALA A C 1
ATOM 1609 O O . ALA A 1 207 ? -19.901 10.457 28.896 1.00 96.81 207 ALA A O 1
ATOM 1610 N N . GLU A 1 208 ? -18.512 9.155 27.693 1.00 96.81 208 GLU A N 1
ATOM 1611 C CA . GLU A 1 208 ? -19.434 8.050 27.432 1.00 96.81 208 GLU A CA 1
ATOM 1612 C C . GLU A 1 208 ? -18.796 6.735 27.906 1.00 96.81 208 GLU A C 1
ATOM 1614 O O . GLU A 1 208 ? -17.610 6.500 27.679 1.00 96.81 208 GLU A O 1
ATOM 1619 N N . GLU A 1 209 ? -19.562 5.876 28.583 1.00 97.25 209 GLU A N 1
ATOM 1620 C CA . GLU A 1 209 ? -19.065 4.601 29.118 1.00 97.25 209 GLU A CA 1
ATOM 1621 C C . GLU A 1 209 ? -19.496 3.415 28.243 1.00 97.25 209 GLU A C 1
ATOM 1623 O O . GLU A 1 209 ? -20.647 3.319 27.814 1.00 97.25 209 GLU A O 1
ATOM 1628 N N . PHE A 1 210 ? -18.571 2.482 28.022 1.00 97.12 210 PHE A N 1
ATOM 1629 C CA . PHE A 1 210 ? -18.750 1.273 27.218 1.00 97.12 210 PHE A CA 1
ATOM 1630 C C . PHE A 1 210 ? -18.210 0.042 27.957 1.00 97.12 210 PHE A C 1
ATOM 1632 O O . PHE A 1 210 ? -17.359 0.154 28.840 1.00 97.12 210 PHE A O 1
ATOM 1639 N N . ASP A 1 211 ? -18.682 -1.153 27.592 1.00 97.06 211 ASP A N 1
ATOM 1640 C CA . ASP A 1 211 ? -18.098 -2.417 28.071 1.00 97.06 211 ASP A CA 1
ATOM 1641 C C . ASP A 1 211 ? -16.700 -2.652 27.474 1.00 97.06 211 ASP A C 1
ATOM 1643 O O . ASP A 1 211 ? -15.772 -3.040 28.174 1.00 97.06 211 ASP A O 1
ATOM 1647 N N . CYS A 1 212 ? -16.542 -2.372 26.177 1.00 95.69 212 CYS A N 1
ATOM 1648 C CA . CYS A 1 212 ? -15.311 -2.591 25.421 1.00 95.69 212 CYS A CA 1
ATOM 1649 C C . CYS A 1 212 ? -15.101 -1.470 24.396 1.00 95.69 212 CYS A C 1
ATOM 1651 O O . CYS A 1 212 ? -16.067 -0.919 23.868 1.00 95.69 212 CYS A O 1
ATOM 1653 N N . ALA A 1 213 ? -13.842 -1.208 24.036 1.00 94.62 213 ALA A N 1
ATOM 1654 C CA . ALA A 1 213 ? -13.482 -0.321 22.932 1.00 94.62 213 ALA A CA 1
ATOM 1655 C C . ALA A 1 213 ? -12.474 -0.993 21.990 1.00 94.62 213 ALA A C 1
ATOM 1657 O O . ALA A 1 213 ? -11.527 -1.640 22.434 1.00 94.62 213 ALA A O 1
ATOM 1658 N N . VAL A 1 214 ? -12.667 -0.806 20.682 1.00 95.81 214 VAL A N 1
ATOM 1659 C CA . VAL A 1 214 ? -11.722 -1.2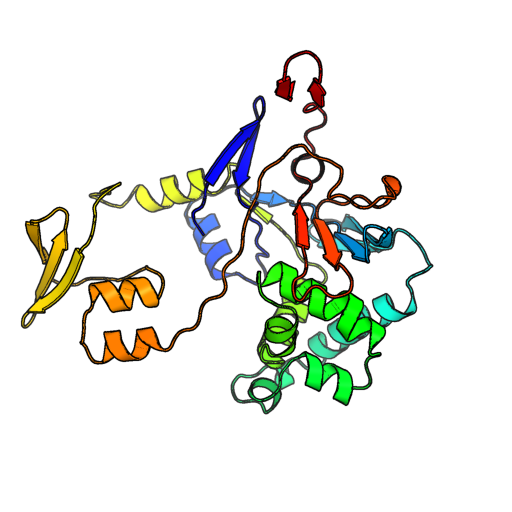26 19.638 1.00 95.81 214 VAL A CA 1
ATOM 1660 C C . VAL A 1 214 ? -11.149 0.026 18.987 1.00 95.81 214 VAL A C 1
ATOM 1662 O O . VAL A 1 214 ? -11.886 0.820 18.408 1.00 95.81 214 VAL A O 1
ATOM 1665 N N . ILE A 1 215 ? -9.830 0.201 19.073 1.00 95.31 215 ILE A N 1
ATOM 1666 C CA . ILE A 1 215 ? -9.134 1.341 18.472 1.00 95.31 215 ILE A CA 1
ATOM 1667 C C . ILE A 1 215 ? -8.614 0.921 17.098 1.00 95.31 215 ILE A C 1
ATOM 1669 O O . ILE A 1 215 ? -7.650 0.169 16.991 1.00 95.31 215 ILE A O 1
ATOM 1673 N N . ALA A 1 216 ? -9.266 1.414 16.046 1.00 95.50 216 ALA A N 1
ATOM 1674 C CA . ALA A 1 216 ? -8.925 1.144 14.649 1.00 95.50 216 ALA A CA 1
ATOM 1675 C C . ALA A 1 216 ? -8.295 2.378 13.970 1.00 95.50 216 ALA A C 1
ATOM 1677 O O . ALA A 1 216 ? -8.692 2.774 12.876 1.00 95.50 216 ALA A O 1
ATOM 1678 N N . THR A 1 217 ? -7.340 3.019 14.648 1.00 95.31 217 THR A N 1
ATOM 1679 C CA . THR A 1 217 ? -6.625 4.215 14.171 1.00 95.31 217 THR A CA 1
ATOM 1680 C C . THR A 1 217 ? -5.130 3.924 13.987 1.00 95.31 217 THR A C 1
ATOM 1682 O O . THR A 1 217 ? -4.640 2.906 14.485 1.00 95.31 217 THR A O 1
ATOM 1685 N N . PRO A 1 218 ? -4.377 4.785 13.275 1.00 94.75 218 PRO A N 1
ATOM 1686 C CA . PRO A 1 218 ? -2.917 4.710 13.261 1.00 94.75 218 PRO A CA 1
ATOM 1687 C C . PRO A 1 218 ? -2.326 4.715 14.682 1.00 94.75 218 PRO A C 1
ATOM 1689 O O . PRO A 1 218 ? -2.893 5.318 15.594 1.00 94.75 218 PRO A O 1
ATOM 1692 N N . ALA A 1 219 ? -1.186 4.050 14.881 1.00 95.50 219 ALA A N 1
ATOM 1693 C CA . ALA A 1 219 ? -0.589 3.842 16.203 1.00 95.50 219 ALA A CA 1
ATOM 1694 C C . ALA A 1 219 ? -0.254 5.149 16.943 1.00 95.50 219 ALA A C 1
ATOM 1696 O O . ALA A 1 219 ? -0.420 5.213 18.156 1.00 95.50 219 ALA A O 1
ATOM 1697 N N . ASP A 1 220 ? 0.154 6.209 16.241 1.00 94.38 220 ASP A N 1
ATOM 1698 C CA . ASP A 1 220 ? 0.405 7.522 16.847 1.00 94.38 220 ASP A CA 1
ATOM 1699 C C . ASP A 1 220 ? -0.890 8.149 17.398 1.00 94.38 220 ASP A C 1
ATOM 1701 O O . ASP A 1 220 ? -0.908 8.744 18.475 1.00 94.38 220 ASP A O 1
ATOM 1705 N N . THR A 1 221 ? -1.995 7.970 16.675 1.00 95.44 221 THR A N 1
ATOM 1706 C CA . THR A 1 221 ? -3.328 8.424 17.062 1.00 95.44 221 THR A CA 1
ATOM 1707 C C . THR A 1 221 ? -3.831 7.607 18.240 1.00 95.44 221 THR A C 1
ATOM 1709 O O . THR A 1 221 ? -4.220 8.185 19.251 1.00 95.44 221 THR A O 1
ATOM 1712 N N . ALA A 1 222 ? -3.741 6.279 18.167 1.00 96.62 222 ALA A N 1
ATOM 1713 C CA . ALA A 1 222 ? -4.059 5.389 19.276 1.00 96.62 222 ALA A CA 1
ATOM 1714 C C . ALA A 1 222 ? -3.242 5.727 20.536 1.00 96.62 222 ALA A C 1
ATOM 1716 O O . ALA A 1 222 ? -3.806 5.814 21.623 1.00 96.62 222 ALA A O 1
ATOM 1717 N N . ALA A 1 223 ? -1.943 6.007 20.398 1.00 95.94 223 ALA A N 1
ATOM 1718 C CA . ALA A 1 223 ? -1.084 6.420 21.505 1.00 95.94 223 ALA A CA 1
ATOM 1719 C C . ALA A 1 223 ? -1.520 7.746 22.146 1.00 95.94 223 ALA A C 1
ATOM 1721 O O . ALA A 1 223 ? -1.429 7.895 23.364 1.00 95.94 223 ALA A O 1
ATOM 1722 N N . ARG A 1 224 ? -1.997 8.715 21.350 1.00 95.44 224 ARG A N 1
ATOM 1723 C CA . ARG A 1 224 ? -2.581 9.957 21.885 1.00 95.44 224 ARG A CA 1
ATOM 1724 C C . ARG A 1 224 ? -3.868 9.674 22.655 1.00 95.44 224 ARG A C 1
ATOM 1726 O O . ARG A 1 224 ? -3.983 10.133 23.787 1.00 95.44 224 ARG A O 1
ATOM 1733 N N . LEU A 1 225 ? -4.774 8.879 22.081 1.00 96.62 225 LEU A N 1
ATOM 1734 C CA . LEU A 1 225 ? -6.047 8.511 22.712 1.00 96.62 225 LEU A CA 1
ATOM 1735 C C . LEU A 1 225 ? -5.846 7.755 24.035 1.00 96.62 225 LEU A C 1
ATOM 1737 O O . LEU A 1 225 ? -6.574 7.987 24.994 1.00 96.62 225 LEU A O 1
ATOM 1741 N N . LEU A 1 226 ? -4.843 6.875 24.090 1.00 95.44 226 LEU A N 1
ATOM 1742 C CA . LEU A 1 226 ? -4.514 6.034 25.247 1.00 95.44 226 LEU A CA 1
ATOM 1743 C C . LEU A 1 226 ? -3.567 6.703 26.264 1.00 95.44 226 LEU A C 1
ATOM 1745 O O . LEU A 1 226 ? -3.201 6.080 27.268 1.00 95.44 226 LEU A O 1
ATOM 1749 N N . GLY A 1 227 ? -3.125 7.936 26.003 1.00 90.62 227 GLY A N 1
ATOM 1750 C CA . GLY A 1 227 ? -2.274 8.716 26.901 1.00 90.62 227 GLY A CA 1
ATOM 1751 C C . GLY A 1 227 ? -0.936 8.048 27.250 1.00 90.62 227 GLY A C 1
ATOM 1752 O O . GLY A 1 227 ? -0.170 7.651 26.369 1.00 90.62 227 GLY A O 1
ATOM 1753 N N . GLY A 1 228 ? -0.630 7.999 28.550 1.00 84.69 228 GLY A N 1
ATOM 1754 C CA . GLY A 1 228 ? 0.591 7.414 29.126 1.00 84.69 228 GLY A CA 1
ATOM 1755 C C . GLY A 1 228 ? 0.430 5.967 29.602 1.00 84.69 228 GLY A C 1
ATOM 1756 O O . GLY A 1 228 ? 1.164 5.525 30.478 1.00 84.69 228 GLY A O 1
ATOM 1757 N N . SER A 1 229 ? -0.565 5.231 29.099 1.00 84.00 229 SER A N 1
ATOM 1758 C CA . SER A 1 229 ? -0.639 3.787 29.354 1.00 84.00 229 SER A CA 1
ATOM 1759 C C . SER A 1 229 ? 0.580 3.073 28.750 1.00 84.00 229 SER A C 1
ATOM 1761 O O . SER A 1 229 ? 1.105 3.510 27.728 1.00 84.00 229 SER A O 1
ATOM 1763 N N . GLY A 1 230 ? 1.007 1.941 29.322 1.00 86.12 230 GLY A N 1
ATOM 1764 C CA . GLY A 1 230 ? 2.159 1.189 28.790 1.00 86.12 230 GLY A CA 1
ATOM 1765 C C . GLY A 1 230 ? 1.985 0.758 27.324 1.00 86.12 230 GLY A C 1
ATOM 1766 O O . GLY A 1 230 ? 2.944 0.737 26.558 1.00 86.12 230 GLY A O 1
ATOM 1767 N N . VAL A 1 231 ? 0.743 0.492 26.898 1.00 89.50 231 VAL A N 1
ATOM 1768 C CA . VAL A 1 231 ? 0.411 0.250 25.482 1.00 89.50 231 VAL A CA 1
ATOM 1769 C C . VAL A 1 231 ? 0.556 1.533 24.663 1.00 89.50 231 VAL A C 1
ATOM 1771 O O . VAL A 1 231 ? 1.146 1.503 23.586 1.00 89.50 231 VAL A O 1
ATOM 1774 N N . GLY A 1 232 ? 0.060 2.665 25.172 1.00 91.31 232 GLY A N 1
ATOM 1775 C CA . GLY A 1 232 ? 0.234 3.970 24.540 1.00 91.31 232 GLY A CA 1
ATOM 1776 C C . GLY A 1 232 ? 1.706 4.319 24.316 1.00 91.31 232 GLY A C 1
ATOM 1777 O O . GLY A 1 232 ? 2.062 4.764 23.230 1.00 91.31 232 GLY A O 1
ATOM 1778 N N . GLU A 1 233 ? 2.580 4.056 25.290 1.00 91.62 233 GLU A N 1
ATOM 1779 C CA . GLU A 1 233 ? 4.029 4.250 25.147 1.00 91.62 233 GLU A CA 1
ATOM 1780 C C . GLU A 1 233 ? 4.641 3.341 24.076 1.00 91.62 233 GLU A C 1
ATOM 1782 O O . GLU A 1 233 ? 5.380 3.827 23.219 1.00 91.62 233 GLU A O 1
ATOM 1787 N N . ALA A 1 234 ? 4.286 2.052 24.059 1.00 93.62 234 ALA A N 1
ATOM 1788 C CA . ALA A 1 234 ? 4.766 1.117 23.041 1.00 93.62 234 ALA A CA 1
ATOM 1789 C C . ALA A 1 234 ? 4.368 1.550 21.618 1.00 93.62 234 ALA A C 1
ATOM 1791 O O . ALA A 1 234 ? 5.170 1.463 20.688 1.00 93.62 234 ALA A O 1
ATOM 1792 N N . LEU A 1 235 ? 3.151 2.074 21.445 1.00 95.75 235 LEU A N 1
ATOM 1793 C CA . LEU A 1 235 ? 2.651 2.542 20.150 1.00 95.75 235 LEU A CA 1
ATOM 1794 C C . LEU A 1 235 ? 3.367 3.808 19.643 1.00 95.75 235 LEU A C 1
ATOM 1796 O O . LEU A 1 235 ? 3.443 4.007 18.430 1.00 95.75 235 LEU A O 1
ATOM 1800 N N . ARG A 1 236 ? 3.953 4.634 20.527 1.00 94.44 236 ARG A N 1
ATOM 1801 C CA . ARG A 1 236 ? 4.747 5.821 20.130 1.00 94.44 236 ARG A CA 1
ATOM 1802 C C . ARG A 1 236 ? 6.057 5.467 19.431 1.00 94.44 236 ARG A C 1
ATOM 1804 O O . ARG A 1 236 ? 6.630 6.331 18.775 1.00 94.44 236 ARG A O 1
ATOM 1811 N N . ALA A 1 237 ? 6.537 4.231 19.567 1.00 93.62 237 ALA A N 1
ATOM 1812 C CA . ALA A 1 237 ? 7.761 3.781 18.909 1.00 93.62 237 ALA A CA 1
ATOM 1813 C C . ALA A 1 237 ? 7.581 3.539 17.398 1.00 93.62 237 ALA A C 1
ATOM 1815 O O . ALA A 1 237 ? 8.571 3.390 16.681 1.00 93.62 237 ALA A O 1
ATOM 1816 N N . VAL A 1 238 ? 6.338 3.489 16.903 1.00 93.44 238 VAL A N 1
ATOM 1817 C CA . VAL A 1 238 ? 6.052 3.289 15.479 1.00 93.44 238 VAL A CA 1
ATOM 1818 C C . VAL A 1 238 ? 6.415 4.549 14.696 1.00 93.44 238 VAL A C 1
ATOM 1820 O O . VAL A 1 238 ? 5.909 5.635 14.972 1.00 93.44 238 VAL A O 1
ATOM 1823 N N . GLN A 1 239 ? 7.287 4.390 13.704 1.00 90.12 239 GLN A N 1
ATOM 1824 C CA . GLN A 1 239 ? 7.725 5.470 12.824 1.00 90.12 239 GLN A CA 1
ATOM 1825 C C . GLN A 1 239 ? 6.790 5.623 11.621 1.00 90.12 239 GLN A C 1
ATOM 1827 O O . GLN A 1 239 ? 6.201 4.650 11.150 1.00 90.12 239 GLN A O 1
ATOM 1832 N N . TYR A 1 240 ? 6.691 6.852 11.117 1.00 88.88 240 TYR A N 1
ATOM 1833 C CA . TYR A 1 240 ? 5.864 7.219 9.971 1.00 88.88 240 TYR A CA 1
ATOM 1834 C C . TYR A 1 240 ? 6.694 7.992 8.952 1.00 88.88 240 TYR A C 1
ATOM 1836 O O . TYR A 1 240 ? 7.615 8.721 9.320 1.00 88.88 240 TYR A O 1
ATOM 1844 N N . GLU A 1 241 ? 6.331 7.850 7.681 1.00 86.19 241 GLU A N 1
ATOM 1845 C CA . GLU A 1 241 ? 6.809 8.704 6.599 1.00 86.19 241 GLU A CA 1
ATOM 1846 C C . GLU A 1 241 ? 5.634 9.473 5.996 1.00 86.19 241 GLU A C 1
ATOM 1848 O O . GLU A 1 241 ? 4.536 8.930 5.831 1.00 86.19 241 GLU A O 1
ATOM 1853 N N . ASP A 1 242 ? 5.881 10.735 5.654 1.00 85.06 242 ASP A N 1
ATOM 1854 C CA . ASP A 1 242 ? 4.903 11.572 4.974 1.00 85.06 242 ASP A CA 1
ATOM 1855 C C . ASP A 1 242 ? 4.912 11.288 3.470 1.00 85.06 242 ASP A C 1
ATOM 1857 O O . ASP A 1 242 ? 5.956 11.302 2.812 1.00 85.06 242 ASP A O 1
ATOM 1861 N N . ALA A 1 243 ? 3.719 11.093 2.911 1.00 83.50 243 ALA A N 1
ATOM 1862 C CA . ALA A 1 243 ? 3.504 10.945 1.480 1.00 83.50 243 ALA A CA 1
ATOM 1863 C C . ALA A 1 243 ? 2.470 11.969 1.002 1.00 83.50 243 ALA A C 1
ATOM 1865 O O . ALA A 1 243 ? 1.365 12.060 1.543 1.00 83.50 243 ALA A O 1
ATOM 1866 N N . VAL A 1 244 ? 2.817 12.724 -0.042 1.00 86.69 244 VAL A N 1
ATOM 1867 C CA . VAL A 1 244 ? 1.920 13.711 -0.651 1.00 86.69 244 VAL A CA 1
ATOM 1868 C C . VAL A 1 244 ? 1.241 13.092 -1.866 1.00 86.69 244 VAL A C 1
ATOM 1870 O O . VAL A 1 244 ? 1.902 12.648 -2.802 1.00 86.69 244 VAL A O 1
ATOM 1873 N N . VAL A 1 245 ? -0.091 13.096 -1.869 1.00 87.06 245 VAL A N 1
ATOM 1874 C CA . VAL A 1 245 ? -0.901 12.668 -3.014 1.00 87.06 245 VAL A CA 1
ATOM 1875 C C . VAL A 1 245 ? -1.553 13.895 -3.634 1.00 87.06 245 VAL A C 1
ATOM 1877 O O . VAL A 1 245 ? -2.334 14.585 -2.983 1.00 87.06 245 VAL A O 1
ATOM 1880 N N . VAL A 1 246 ? -1.251 14.154 -4.906 1.00 88.88 246 VAL A N 1
ATOM 1881 C CA . VAL A 1 246 ? -1.811 15.280 -5.662 1.00 88.88 246 VAL A CA 1
ATOM 1882 C C . VAL A 1 246 ? -2.646 14.739 -6.814 1.00 88.88 246 VAL A C 1
ATOM 1884 O O . VAL A 1 246 ? -2.172 13.921 -7.596 1.00 88.88 246 VAL A O 1
ATOM 1887 N N . THR A 1 247 ? -3.885 15.216 -6.945 1.00 88.50 247 THR A N 1
ATOM 1888 C CA . THR A 1 247 ? -4.668 15.008 -8.170 1.00 88.50 247 THR A CA 1
ATOM 1889 C C . THR A 1 247 ? -4.565 16.241 -9.055 1.00 88.50 247 THR A C 1
ATOM 1891 O O . THR A 1 247 ? -4.890 17.342 -8.615 1.00 88.50 247 THR A O 1
ATOM 1894 N N . HIS A 1 248 ? -4.131 16.067 -10.302 1.00 89.31 248 HIS A N 1
ATOM 1895 C CA . HIS A 1 248 ? -3.913 17.156 -11.253 1.00 89.31 248 HIS A CA 1
ATOM 1896 C C . HIS A 1 248 ? -4.218 16.715 -12.694 1.00 89.31 248 HIS A C 1
ATOM 1898 O O . HIS A 1 248 ? -4.420 15.535 -12.973 1.00 89.31 248 HIS A O 1
ATOM 1904 N N . GLY A 1 249 ? -4.250 17.688 -13.610 1.00 89.00 249 GLY A N 1
ATOM 1905 C CA . GLY A 1 249 ? -4.295 17.469 -15.063 1.00 89.00 249 GLY A CA 1
ATOM 1906 C C . GLY A 1 249 ? -2.993 17.828 -15.789 1.00 89.00 249 GLY A C 1
ATOM 1907 O O . GLY A 1 249 ? -2.966 17.792 -17.012 1.00 89.00 249 GLY A O 1
ATOM 1908 N N . ASP A 1 250 ? -1.948 18.211 -15.049 1.00 91.06 250 ASP A N 1
ATOM 1909 C CA . ASP A 1 250 ? -0.626 18.555 -15.589 1.00 91.06 250 ASP A CA 1
ATOM 1910 C C . ASP A 1 250 ? 0.079 17.317 -16.169 1.00 91.06 250 ASP A C 1
ATOM 1912 O O . ASP A 1 250 ? 0.293 16.340 -15.453 1.00 91.06 250 ASP A O 1
ATOM 1916 N N . ASP A 1 251 ? 0.419 17.343 -17.458 1.00 91.12 251 ASP A N 1
ATOM 1917 C CA . ASP A 1 251 ? 1.128 16.252 -18.126 1.00 91.12 251 ASP A CA 1
ATOM 1918 C C . ASP A 1 251 ? 2.655 16.357 -18.041 1.00 91.12 251 ASP A C 1
ATOM 1920 O O . ASP A 1 251 ? 3.347 15.410 -18.419 1.00 91.12 251 ASP A O 1
ATOM 1924 N N . SER A 1 252 ? 3.196 17.444 -17.483 1.00 89.38 252 SER A N 1
ATOM 1925 C CA . SER A 1 252 ? 4.642 17.636 -17.329 1.00 89.38 252 SER A CA 1
ATOM 1926 C C . SER A 1 252 ? 5.296 16.634 -16.367 1.00 89.38 252 SER A C 1
ATOM 1928 O O . SER A 1 252 ? 6.505 16.409 -16.441 1.00 89.38 252 SER A O 1
ATOM 1930 N N . VAL A 1 253 ? 4.503 15.991 -15.502 1.00 88.69 253 VAL A N 1
ATOM 1931 C CA . VAL A 1 253 ? 4.960 14.954 -14.558 1.00 88.69 253 VAL A CA 1
ATOM 1932 C C . VAL A 1 253 ? 4.975 13.540 -15.154 1.00 88.69 253 VAL A C 1
ATOM 1934 O O . VAL A 1 253 ? 5.401 12.587 -14.497 1.00 88.69 253 VAL A O 1
ATOM 1937 N N . MET A 1 254 ? 4.485 13.383 -16.383 1.00 91.88 254 MET A N 1
ATOM 1938 C CA . MET A 1 254 ? 4.470 12.112 -17.103 1.00 91.88 254 MET A CA 1
ATOM 1939 C C . MET A 1 254 ? 5.808 11.878 -17.832 1.00 91.88 254 MET A C 1
ATOM 1941 O O . MET A 1 254 ? 6.587 12.817 -18.011 1.00 91.88 254 MET A O 1
ATOM 1945 N N . PRO A 1 255 ? 6.105 10.643 -18.292 1.00 91.44 255 PRO A N 1
ATOM 1946 C CA . PRO A 1 255 ? 7.277 10.398 -19.133 1.00 91.44 255 PRO A CA 1
ATOM 1947 C C . PRO A 1 255 ? 7.309 11.339 -20.351 1.00 91.44 255 PRO A C 1
ATOM 1949 O O . PRO A 1 255 ? 6.273 11.576 -20.976 1.00 91.44 255 PRO A O 1
ATOM 1952 N N . ARG A 1 256 ? 8.486 11.837 -20.746 1.00 91.19 256 ARG A N 1
ATOM 1953 C CA . ARG A 1 256 ? 8.641 12.694 -21.940 1.00 91.19 256 ARG A CA 1
ATOM 1954 C C . ARG A 1 256 ? 8.171 11.975 -23.201 1.00 91.19 256 ARG A C 1
ATOM 1956 O O . ARG A 1 256 ? 7.536 12.562 -24.076 1.00 91.19 256 ARG A O 1
ATOM 1963 N N . GLU A 1 257 ? 8.469 10.684 -23.292 1.00 90.25 257 GLU A N 1
ATOM 1964 C CA . GLU A 1 257 ? 8.058 9.827 -24.390 1.00 90.25 257 GLU A CA 1
ATOM 1965 C C . GLU A 1 257 ? 6.597 9.400 -24.196 1.00 90.25 257 GLU A C 1
ATOM 1967 O O . GLU A 1 257 ? 6.291 8.423 -23.512 1.00 90.25 257 GLU A O 1
ATOM 1972 N N . ARG A 1 258 ? 5.666 10.108 -24.848 1.00 90.19 258 ARG A N 1
ATOM 1973 C CA . ARG A 1 258 ? 4.221 9.819 -24.751 1.00 90.19 258 ARG A CA 1
ATOM 1974 C C . ARG A 1 258 ? 3.855 8.367 -25.089 1.00 90.19 258 ARG A C 1
ATOM 1976 O O . ARG A 1 258 ? 2.909 7.821 -24.530 1.00 90.19 258 ARG A O 1
ATOM 1983 N N . ALA A 1 259 ? 4.612 7.726 -25.980 1.00 88.81 259 ALA A N 1
ATOM 1984 C CA . ALA A 1 259 ? 4.425 6.318 -26.337 1.00 88.81 259 ALA A CA 1
ATOM 1985 C C . ALA A 1 259 ? 4.648 5.353 -25.154 1.00 88.81 259 ALA A C 1
ATOM 1987 O O . ALA A 1 259 ? 4.101 4.248 -25.151 1.00 88.81 259 ALA A O 1
ATOM 1988 N N . SER A 1 260 ? 5.406 5.774 -24.139 1.00 88.25 260 SER A N 1
ATOM 1989 C CA . SER A 1 260 ? 5.716 5.004 -22.932 1.00 88.25 260 SER A CA 1
ATOM 1990 C C . SER A 1 260 ? 4.739 5.251 -21.784 1.00 88.25 260 SER A C 1
ATOM 1992 O O . SER A 1 260 ? 4.883 4.628 -20.742 1.00 88.25 260 SER A O 1
ATOM 1994 N N . TRP A 1 261 ? 3.734 6.119 -21.940 1.00 91.50 261 TRP A N 1
ATOM 1995 C CA . TRP A 1 261 ? 2.753 6.362 -20.879 1.00 91.50 261 TRP A CA 1
ATOM 1996 C C . TRP A 1 261 ? 1.941 5.108 -20.583 1.00 91.50 261 TRP A C 1
ATOM 1998 O O . TRP A 1 261 ? 1.349 4.513 -21.488 1.00 91.50 261 TRP A O 1
ATOM 2008 N N . ARG A 1 262 ? 1.879 4.717 -19.314 1.00 91.06 262 ARG A N 1
ATOM 2009 C CA . ARG A 1 262 ? 1.070 3.583 -18.856 1.00 91.06 262 ARG A CA 1
ATOM 2010 C C . ARG A 1 262 ? 0.129 4.003 -17.728 1.00 91.06 262 ARG A C 1
ATOM 2012 O O . ARG A 1 262 ? 0.095 5.175 -17.352 1.00 91.06 262 ARG A O 1
ATOM 2019 N N . GLY A 1 263 ? -0.672 3.065 -17.220 1.00 89.69 263 GLY A N 1
ATOM 2020 C CA . GLY A 1 263 ? -1.580 3.318 -16.097 1.00 89.69 263 GLY A CA 1
ATOM 2021 C C . GLY A 1 263 ? -0.833 3.786 -14.849 1.00 89.69 263 GLY A C 1
ATOM 2022 O O . GLY A 1 263 ? -1.315 4.662 -14.135 1.00 89.69 263 GLY A O 1
ATOM 2023 N N . VAL A 1 264 ? 0.382 3.275 -14.645 1.00 91.38 264 VAL A N 1
ATOM 2024 C CA . VAL A 1 264 ? 1.302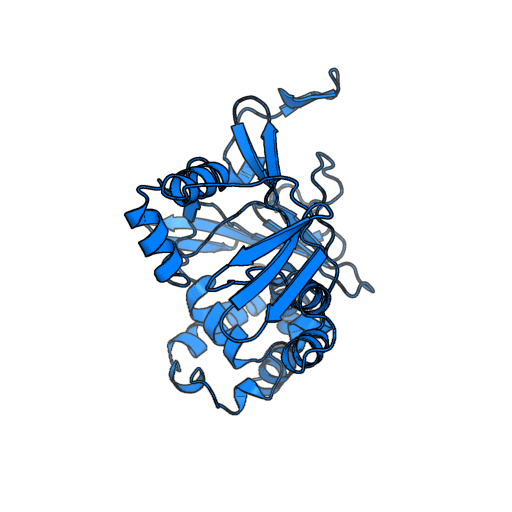 3.703 -13.590 1.00 91.38 264 VAL A CA 1
ATOM 2025 C C . VAL A 1 264 ? 2.633 4.115 -14.206 1.00 91.38 264 VAL A C 1
ATOM 2027 O O . VAL A 1 264 ? 3.172 3.418 -15.063 1.00 91.38 264 VAL A O 1
ATOM 2030 N N . ASN A 1 265 ? 3.174 5.251 -13.776 1.00 92.75 265 ASN A N 1
ATOM 2031 C CA . ASN A 1 265 ? 4.442 5.781 -14.270 1.00 92.75 265 ASN A CA 1
ATOM 2032 C C . ASN A 1 265 ? 5.304 6.125 -13.060 1.00 92.75 265 ASN A C 1
ATOM 2034 O O . ASN A 1 265 ? 5.036 7.105 -12.366 1.00 92.75 265 ASN A O 1
ATOM 2038 N N . ILE A 1 266 ? 6.300 5.288 -12.787 1.00 92.19 266 ILE A N 1
ATOM 2039 C CA . ILE A 1 266 ? 7.227 5.466 -11.673 1.00 92.19 266 ILE A CA 1
ATOM 2040 C C . ILE A 1 266 ? 8.434 6.233 -12.187 1.00 92.19 266 ILE A C 1
ATOM 2042 O O . ILE A 1 266 ? 9.012 5.892 -13.220 1.00 92.19 266 ILE A O 1
ATOM 2046 N N . GLY A 1 267 ? 8.817 7.284 -11.479 1.00 88.62 267 GLY A N 1
ATOM 2047 C CA . GLY A 1 267 ? 9.937 8.132 -11.834 1.00 88.62 267 GLY A CA 1
ATOM 2048 C C . GLY A 1 267 ? 10.884 8.350 -10.677 1.00 88.62 267 GLY A C 1
ATOM 2049 O O . GLY A 1 267 ? 10.469 8.539 -9.537 1.00 88.62 267 GLY A O 1
ATOM 2050 N N . THR A 1 268 ? 12.172 8.367 -10.994 1.00 89.06 268 THR A N 1
ATOM 2051 C CA . THR A 1 268 ? 13.212 8.868 -10.094 1.00 89.06 268 THR A CA 1
ATOM 2052 C C . THR A 1 268 ? 13.849 10.113 -10.688 1.00 89.06 268 THR A C 1
ATOM 2054 O O . THR A 1 268 ? 14.031 10.225 -11.906 1.00 89.06 268 THR A O 1
ATOM 2057 N N . VAL A 1 269 ? 14.210 11.054 -9.821 1.00 85.12 269 VAL A N 1
ATOM 2058 C CA . VAL A 1 269 ? 15.022 12.218 -10.179 1.00 85.12 269 VAL A CA 1
ATOM 2059 C C . VAL A 1 269 ? 16.380 12.052 -9.517 1.00 85.12 269 VAL A C 1
ATOM 2061 O O . VAL A 1 269 ? 16.474 11.761 -8.326 1.00 85.12 269 VAL A O 1
ATOM 2064 N N . GLN A 1 270 ? 17.450 12.199 -10.292 1.00 82.56 270 GLN A N 1
ATOM 2065 C CA . GLN A 1 270 ? 18.806 12.065 -9.777 1.00 82.56 270 GLN A CA 1
ATOM 2066 C C . GLN A 1 270 ? 19.046 13.059 -8.635 1.00 82.56 270 GLN A C 1
ATOM 2068 O O . GLN A 1 270 ? 18.775 14.249 -8.769 1.00 82.56 270 GLN A O 1
ATOM 2073 N N . GLY A 1 271 ? 19.573 12.555 -7.518 1.00 80.62 271 GLY A N 1
ATOM 2074 C CA . GLY A 1 271 ? 19.802 13.349 -6.311 1.00 80.62 271 GLY A CA 1
ATOM 2075 C C . GLY A 1 271 ? 18.575 13.500 -5.408 1.00 80.62 271 GLY A C 1
ATOM 2076 O O . GLY A 1 271 ? 18.697 14.123 -4.358 1.00 80.62 271 GLY A O 1
ATOM 2077 N N . GLN A 1 272 ? 17.421 12.924 -5.762 1.00 84.19 272 GLN A N 1
ATOM 2078 C CA . GLN A 1 272 ? 16.267 12.844 -4.867 1.00 84.19 272 GLN A CA 1
ATOM 2079 C C . GLN A 1 272 ? 16.178 11.487 -4.169 1.00 84.19 272 GLN A C 1
ATOM 2081 O O . GLN A 1 272 ? 16.487 10.447 -4.746 1.00 84.19 272 GLN A O 1
ATOM 2086 N N . ALA A 1 273 ? 15.742 11.515 -2.909 1.00 84.56 273 ALA A N 1
ATOM 2087 C CA . ALA A 1 273 ? 15.663 10.342 -2.039 1.00 84.56 273 ALA A CA 1
ATOM 2088 C C . ALA A 1 273 ? 14.339 9.564 -2.157 1.00 84.56 273 ALA A C 1
ATOM 2090 O O . ALA A 1 273 ? 14.164 8.550 -1.484 1.00 84.56 273 ALA A O 1
ATOM 2091 N N . GLN A 1 274 ? 13.400 10.037 -2.978 1.00 85.62 274 GLN A N 1
ATOM 2092 C CA . GLN A 1 274 ? 12.066 9.461 -3.135 1.00 85.62 274 GLN A CA 1
ATOM 2093 C C . GLN A 1 274 ? 11.776 9.167 -4.607 1.00 85.62 274 GLN A C 1
ATOM 2095 O O . GLN A 1 274 ? 12.232 9.879 -5.505 1.00 85.62 274 GLN A O 1
ATOM 2100 N N . ALA A 1 275 ? 11.004 8.108 -4.839 1.00 91.00 275 ALA A N 1
ATOM 2101 C CA . ALA A 1 275 ? 10.384 7.853 -6.129 1.00 91.00 275 ALA A CA 1
ATOM 2102 C C . ALA A 1 275 ? 9.031 8.575 -6.202 1.00 91.00 275 ALA A C 1
ATOM 2104 O O . ALA A 1 275 ? 8.329 8.709 -5.202 1.00 91.00 275 ALA A O 1
ATOM 2105 N N . MET A 1 276 ? 8.651 9.000 -7.401 1.00 90.94 276 MET A N 1
ATOM 2106 C CA . MET A 1 276 ? 7.328 9.541 -7.698 1.00 90.94 276 MET A CA 1
ATOM 2107 C C . MET A 1 276 ? 6.526 8.505 -8.483 1.00 90.94 276 MET A C 1
ATOM 2109 O O . MET A 1 276 ? 7.065 7.873 -9.388 1.00 90.94 276 MET A O 1
ATOM 2113 N N . ALA A 1 277 ? 5.238 8.354 -8.179 1.00 92.00 277 ALA A N 1
ATOM 2114 C CA . ALA A 1 277 ? 4.313 7.546 -8.968 1.00 92.00 277 ALA A CA 1
ATOM 2115 C C . ALA A 1 277 ? 3.173 8.408 -9.504 1.00 92.00 277 ALA A C 1
ATOM 2117 O O . ALA A 1 277 ? 2.392 8.964 -8.734 1.00 92.00 277 ALA A O 1
ATOM 2118 N N . SER A 1 278 ? 3.052 8.466 -10.828 1.00 92.38 278 SER A N 1
ATOM 2119 C CA . SER A 1 278 ? 1.936 9.116 -11.512 1.00 92.38 278 SER A CA 1
ATOM 2120 C C . SER A 1 278 ? 0.957 8.064 -12.025 1.00 92.38 278 SER A C 1
ATOM 2122 O O . SER A 1 278 ? 1.286 7.263 -12.908 1.00 92.38 278 SER A O 1
ATOM 2124 N N . HIS A 1 279 ? -0.255 8.068 -11.469 1.00 90.62 279 HIS A N 1
ATOM 2125 C CA . HIS A 1 279 ? -1.352 7.200 -11.894 1.00 90.62 279 HIS A CA 1
ATOM 2126 C C . HIS A 1 279 ? -2.189 7.889 -12.974 1.00 90.62 279 HIS A C 1
ATOM 2128 O O . HIS A 1 279 ? -2.896 8.861 -12.706 1.00 90.62 279 HIS A O 1
ATOM 2134 N N . TRP A 1 280 ? -2.145 7.371 -14.202 1.00 90.62 280 TRP A N 1
ATOM 2135 C CA . TRP A 1 280 ? -2.924 7.918 -15.306 1.00 90.62 280 TRP A CA 1
ATOM 2136 C C . TRP A 1 280 ? -4.354 7.372 -15.283 1.00 90.62 280 TRP A C 1
ATOM 2138 O O . TRP A 1 280 ? -4.688 6.376 -15.925 1.00 90.62 280 TRP A O 1
ATOM 2148 N N . ILE A 1 281 ? -5.222 8.053 -14.539 1.00 86.75 281 ILE A N 1
ATOM 2149 C CA . ILE A 1 281 ? -6.604 7.620 -14.297 1.00 86.75 281 ILE A CA 1
ATOM 2150 C C . ILE A 1 281 ? -7.397 7.399 -15.594 1.00 86.75 281 ILE A C 1
ATOM 2152 O O . ILE A 1 281 ? -8.139 6.423 -15.682 1.00 86.75 281 ILE A O 1
ATOM 2156 N N . ASN A 1 282 ? -7.219 8.229 -16.632 1.00 84.12 282 ASN A N 1
ATOM 2157 C CA . ASN A 1 282 ? -7.927 8.038 -17.908 1.00 84.12 282 ASN A CA 1
ATOM 2158 C C . ASN A 1 282 ? -7.605 6.686 -18.563 1.00 84.12 282 ASN A C 1
ATOM 2160 O O . ASN A 1 282 ? -8.466 6.085 -19.207 1.00 84.12 282 ASN A O 1
ATOM 2164 N N . TYR A 1 283 ? -6.368 6.210 -18.401 1.00 84.38 283 TYR A N 1
ATOM 2165 C CA . TYR A 1 283 ? -5.940 4.908 -18.902 1.00 84.38 283 TYR A CA 1
ATOM 2166 C C . TYR A 1 283 ? -6.588 3.780 -18.102 1.00 84.38 283 TYR A C 1
ATOM 2168 O O . TYR A 1 283 ? -7.190 2.872 -18.675 1.00 84.38 283 TYR A O 1
ATOM 2176 N N . VAL A 1 284 ? -6.509 3.874 -16.775 1.00 79.50 284 VAL A N 1
ATOM 2177 C CA . VAL A 1 284 ? -6.965 2.831 -15.851 1.00 79.50 284 VAL A CA 1
ATOM 2178 C C . VAL A 1 284 ? -8.488 2.676 -15.861 1.00 79.50 284 VAL A C 1
ATOM 2180 O O . VAL A 1 284 ? -9.002 1.558 -15.869 1.00 79.50 284 VAL A O 1
ATOM 2183 N N . GLU A 1 285 ? -9.224 3.786 -15.919 1.00 77.31 285 GLU A N 1
ATOM 2184 C CA . GLU A 1 285 ? -10.687 3.789 -16.038 1.00 77.31 285 GLU A CA 1
ATOM 2185 C C . GLU A 1 285 ? -11.171 3.534 -17.473 1.00 77.31 285 GLU A C 1
ATOM 2187 O O . GLU A 1 285 ? -12.369 3.380 -17.706 1.00 77.31 285 GLU A O 1
ATOM 2192 N N . ARG A 1 286 ? -10.256 3.486 -18.456 1.00 71.12 286 ARG A N 1
ATOM 2193 C CA . ARG A 1 286 ? -10.562 3.368 -19.894 1.00 71.12 286 ARG A CA 1
ATOM 2194 C C . ARG A 1 286 ? -11.621 4.374 -20.360 1.00 71.12 286 ARG A C 1
ATOM 2196 O O . ARG A 1 286 ? -12.381 4.118 -21.300 1.00 71.12 286 ARG A O 1
ATOM 2203 N N . THR A 1 287 ? -11.657 5.542 -19.728 1.00 57.44 287 THR A N 1
ATOM 2204 C CA . THR A 1 287 ? -12.591 6.621 -20.036 1.00 57.44 287 THR A CA 1
ATOM 2205 C C . THR A 1 287 ? -12.139 7.323 -21.310 1.00 57.44 287 THR A C 1
ATOM 2207 O O . THR A 1 287 ? -11.388 8.294 -21.296 1.00 57.44 287 THR A O 1
ATOM 2210 N N . ARG A 1 288 ? -12.614 6.824 -22.459 1.00 41.34 288 ARG A N 1
ATOM 2211 C CA . ARG A 1 288 ? -12.345 7.417 -23.785 1.00 41.34 288 ARG A CA 1
ATOM 2212 C C . ARG A 1 288 ? -12.875 8.851 -23.940 1.00 41.34 288 ARG A C 1
ATOM 2214 O O . ARG A 1 288 ? -12.515 9.516 -24.908 1.00 41.34 288 ARG A O 1
ATOM 2221 N N . SER A 1 289 ? -13.740 9.306 -23.036 1.00 41.47 289 SER A N 1
ATOM 2222 C CA . SER A 1 289 ? -14.491 10.555 -23.160 1.00 41.47 289 SER A CA 1
ATOM 2223 C C . SER A 1 289 ? -13.886 11.753 -22.438 1.00 41.47 289 SER A C 1
ATOM 2225 O O . SER A 1 289 ? -14.227 12.859 -22.823 1.00 41.47 289 SER A O 1
ATOM 2227 N N . ILE A 1 290 ? -12.993 11.574 -21.457 1.00 48.22 290 ILE A N 1
ATOM 2228 C CA . ILE A 1 290 ? -12.574 12.691 -20.600 1.00 48.22 290 ILE A CA 1
ATOM 2229 C C . ILE A 1 290 ? -11.432 13.465 -21.269 1.00 48.22 290 ILE A C 1
ATOM 2231 O O . ILE A 1 290 ? -10.267 13.069 -21.178 1.00 48.22 290 ILE A O 1
ATOM 2235 N N . ARG A 1 291 ? -11.761 14.564 -21.956 1.00 41.84 291 ARG A N 1
ATOM 2236 C CA . ARG A 1 291 ? -10.771 15.520 -22.480 1.00 41.84 291 ARG A CA 1
ATOM 2237 C C . ARG A 1 291 ? -10.785 16.770 -21.611 1.00 41.84 291 ARG A C 1
ATOM 2239 O O . ARG A 1 291 ? -11.821 17.403 -21.426 1.00 41.84 291 ARG A O 1
ATOM 2246 N N . TRP A 1 292 ? -9.617 17.158 -21.106 1.00 40.38 292 TRP A N 1
ATOM 2247 C CA . TRP A 1 292 ? -9.445 18.491 -20.540 1.00 40.38 292 TRP A CA 1
ATOM 2248 C C . TRP A 1 292 ? -9.652 19.511 -21.664 1.00 40.38 292 TRP A C 1
ATOM 2250 O O . TRP A 1 292 ? -8.943 19.465 -22.671 1.00 40.38 292 TRP A O 1
ATOM 2260 N N . CYS A 1 293 ? -10.663 20.373 -21.536 1.00 35.44 293 CYS A N 1
ATOM 2261 C CA . CYS A 1 293 ? -10.933 21.422 -22.510 1.00 35.44 293 CYS A CA 1
ATOM 2262 C C . CYS A 1 293 ? -10.244 22.715 -22.040 1.00 35.44 293 CYS A C 1
ATOM 2264 O O . CYS A 1 293 ? -10.722 23.336 -21.083 1.00 35.44 293 CYS A O 1
ATOM 2266 N N . PRO A 1 294 ? -9.151 23.156 -22.700 1.00 33.69 294 PRO A N 1
ATOM 2267 C CA . PRO A 1 294 ? -8.379 24.324 -22.263 1.00 33.69 294 PRO A CA 1
ATOM 2268 C C . PRO A 1 294 ? -9.203 25.617 -22.261 1.00 33.69 294 PRO A C 1
ATOM 2270 O O . PRO A 1 294 ? -8.895 26.560 -21.544 1.00 33.69 294 PRO A O 1
ATOM 2273 N N . TRP A 1 295 ? -10.264 25.654 -23.068 1.00 37.09 295 TRP A N 1
ATOM 2274 C CA . TRP A 1 295 ? -11.098 26.830 -23.295 1.00 37.09 295 TRP A CA 1
ATOM 2275 C C . TRP A 1 295 ? -12.153 27.048 -22.210 1.00 37.09 295 TRP A C 1
ATOM 2277 O O . TRP A 1 295 ? -12.646 28.161 -22.057 1.00 37.09 295 TRP A O 1
ATOM 2287 N N . THR A 1 296 ? -12.520 26.002 -21.463 1.00 42.53 296 THR A N 1
ATOM 2288 C CA . THR A 1 296 ? -13.599 26.069 -20.463 1.00 42.53 296 THR A CA 1
ATOM 2289 C C . THR A 1 296 ? -13.126 25.817 -19.037 1.00 42.53 296 THR A C 1
ATOM 2291 O O . THR A 1 296 ? -13.949 25.887 -18.125 1.00 42.53 296 THR A O 1
ATOM 2294 N N . SER A 1 297 ? -11.843 25.489 -18.826 1.00 40.25 297 SER A N 1
ATOM 2295 C CA . SER A 1 297 ? -11.287 25.080 -17.522 1.00 40.25 297 SER A CA 1
ATOM 2296 C C . SER A 1 297 ? -12.144 24.013 -16.824 1.00 40.25 297 SER A C 1
ATOM 2298 O O . SER A 1 297 ? -12.306 24.008 -15.604 1.00 40.25 297 SER A O 1
ATOM 2300 N N . ARG A 1 298 ? -12.751 23.124 -17.619 1.00 31.80 298 ARG A N 1
ATOM 2301 C CA . ARG A 1 298 ? -13.651 22.051 -17.182 1.00 31.80 298 ARG A CA 1
ATOM 2302 C C . ARG A 1 298 ? -13.312 20.768 -17.930 1.00 31.80 298 ARG A C 1
ATOM 2304 O O . ARG A 1 298 ? -12.835 20.803 -19.064 1.00 31.80 298 ARG A O 1
ATOM 2311 N N . TRP A 1 299 ? -13.582 19.650 -17.274 1.00 43.94 299 TRP A N 1
ATOM 2312 C CA . TRP A 1 299 ? -13.519 18.320 -17.865 1.00 43.94 299 TRP A CA 1
ATOM 2313 C C . TRP A 1 299 ? -14.754 18.112 -18.753 1.00 43.94 299 TRP A C 1
ATOM 2315 O O . TRP A 1 299 ? -15.872 18.332 -18.284 1.00 43.94 299 TRP A O 1
ATOM 2325 N N . CYS A 1 300 ? -14.545 17.746 -20.020 1.00 44.41 300 CYS A N 1
ATOM 2326 C CA . CYS A 1 300 ? -15.595 17.319 -20.951 1.00 44.41 300 CYS A CA 1
ATOM 2327 C C . CYS A 1 300 ? -15.610 15.799 -21.038 1.00 44.41 300 CYS A C 1
ATOM 2329 O O . CYS A 1 300 ? -14.493 15.243 -21.124 1.00 44.41 300 CYS A O 1
#